Protein AF-A0A0F2SAH3-F1 (afdb_monomer_lite)

Sequence (202 aa):
MITADLFRAVFVGLIPVLIGYSINLVYFLTFLSTTANLFFSPAKMAVIPAIFTKEKILTATSLAETSENITEILGYALAGVLIMFIPIQKIFYLDSLTFLLSAALIFTMSFNFEAEDQAKKNLDMENESHIFQDIIEGLAYIRKTKVLAHNLLTYCLVLLIFSGFNPLIFVYALDTLKTSTVGLGILEASAAVGITVGSIAI

Secondary structure (DSSP, 8-state):
-HHHHHHHHHHHHHHHHHTTT-HHHHHHHHHHHHHHHHHHHHHHHHHHHHHS-HHHHHHHHHHHHHHHHHHHHHHHHHHHHHHHHS-HHHHHHHHHHHHHHHHHHHHH----THHHHHHHHHHTTT----HHHHHHHHHHHHHH-HHHHHHHHHHHHHHHHHHHHHHHHHHIIIIIS---HHHHHHHHHHHHHHHHHHHHH-

Radius of gyration: 20.46 Å; chains: 1; bounding box: 58×38×49 Å

Foldseek 3Di:
DLVLLLLLLVLLLCLLVCVVPDPVSNVVSVVSNVVSVVVVVVVVLVVLPQADDPVCSVVSVVVVVVVVLVCQLVVLLVVLVCVVPPPPSVVSNVVSVVSVVVSVVVVPDDRPCPVVVVVVVVCVPDDDPPVVVVVVVVVVVCVVDPVSVVVVVVVVVVVVVVVVVVVVLVCCVCVVVVHGSNVSSVVSSVVSVVVVVVVVVD

pLDDT: mean 84.91, std 11.9, range [47.34, 96.06]

Structure (mmCIF, N/CA/C/O backbone):
data_AF-A0A0F2SAH3-F1
#
_entry.id   AF-A0A0F2SAH3-F1
#
loop_
_atom_site.group_PDB
_atom_site.id
_atom_site.type_symbol
_atom_site.label_atom_id
_atom_site.label_alt_id
_atom_site.label_comp_id
_atom_site.label_asym_id
_atom_site.label_entity_id
_atom_site.label_seq_id
_atom_site.pdbx_PDB_ins_code
_atom_site.Cartn_x
_atom_site.Cartn_y
_atom_site.Cartn_z
_atom_site.occupancy
_atom_site.B_iso_or_equiv
_atom_site.auth_seq_id
_atom_site.auth_comp_id
_atom_site.auth_asym_id
_atom_site.auth_atom_id
_atom_site.pdbx_PDB_model_num
ATOM 1 N N . MET A 1 1 ? -14.954 -5.165 -0.004 1.00 82.50 1 MET A N 1
ATOM 2 C CA . MET A 1 1 ? -13.570 -5.591 -0.319 1.00 82.50 1 MET A CA 1
ATOM 3 C C . MET A 1 1 ? -13.487 -6.222 -1.704 1.00 82.50 1 MET A C 1
ATOM 5 O O . MET A 1 1 ? -12.860 -5.615 -2.554 1.00 82.50 1 MET A O 1
ATOM 9 N N . ILE A 1 2 ? -14.206 -7.319 -1.984 1.00 88.44 2 ILE A N 1
ATOM 10 C CA . ILE A 1 2 ? -14.196 -8.004 -3.299 1.00 88.44 2 ILE A CA 1
ATOM 11 C C . ILE A 1 2 ? -14.436 -7.044 -4.475 1.00 88.44 2 ILE A C 1
ATOM 13 O O . ILE A 1 2 ? -13.637 -6.989 -5.401 1.00 88.44 2 ILE A O 1
ATOM 17 N N . THR A 1 3 ? -15.501 -6.237 -4.429 1.00 89.19 3 THR A N 1
ATOM 18 C CA . THR A 1 3 ? -15.815 -5.285 -5.508 1.00 89.19 3 THR A CA 1
ATOM 19 C C . THR A 1 3 ? -14.703 -4.255 -5.721 1.00 89.19 3 THR A C 1
ATOM 21 O O . THR A 1 3 ? -14.403 -3.905 -6.857 1.00 89.19 3 THR A O 1
ATOM 24 N N . ALA A 1 4 ? -14.067 -3.789 -4.640 1.00 89.75 4 ALA A N 1
ATOM 25 C CA . ALA A 1 4 ? -12.955 -2.847 -4.726 1.00 89.75 4 ALA A CA 1
ATOM 26 C C . ALA A 1 4 ? -11.735 -3.497 -5.395 1.00 89.75 4 ALA A C 1
ATOM 28 O O . ALA A 1 4 ? -11.157 -2.892 -6.293 1.00 89.75 4 ALA A O 1
ATOM 29 N N . ASP A 1 5 ? -11.403 -4.737 -5.033 1.00 91.19 5 ASP A N 1
ATOM 30 C CA . ASP A 1 5 ? -10.308 -5.486 -5.660 1.00 91.19 5 ASP A CA 1
ATOM 31 C C . ASP A 1 5 ? -10.576 -5.763 -7.140 1.00 91.19 5 ASP A C 1
ATOM 33 O O . ASP A 1 5 ? -9.689 -5.574 -7.966 1.00 91.19 5 ASP A O 1
ATOM 37 N N . LEU A 1 6 ? -11.810 -6.117 -7.510 1.00 93.06 6 LEU A N 1
ATOM 38 C CA . LEU A 1 6 ? -12.187 -6.294 -8.915 1.00 93.06 6 LEU A CA 1
ATOM 39 C C . LEU A 1 6 ? -12.033 -4.995 -9.717 1.00 93.06 6 LEU A C 1
ATOM 41 O O . LEU A 1 6 ? -11.469 -5.011 -10.811 1.00 93.06 6 LEU A O 1
ATOM 45 N N . PHE A 1 7 ? -12.481 -3.859 -9.172 1.00 94.00 7 PHE A N 1
ATOM 46 C CA . PHE A 1 7 ? -12.283 -2.563 -9.822 1.00 94.00 7 PHE A CA 1
ATOM 47 C C . PHE A 1 7 ? -10.798 -2.218 -9.966 1.00 94.00 7 PHE A C 1
ATOM 49 O O . PHE A 1 7 ? -10.372 -1.802 -11.042 1.00 94.00 7 PHE A O 1
ATOM 56 N N . ARG A 1 8 ? -9.991 -2.442 -8.924 1.00 92.75 8 ARG A N 1
ATOM 57 C CA . ARG A 1 8 ? -8.542 -2.198 -8.969 1.00 92.75 8 ARG A CA 1
ATOM 58 C C . ARG A 1 8 ? -7.844 -3.103 -9.972 1.00 92.75 8 ARG A C 1
ATOM 60 O O . ARG A 1 8 ? -7.046 -2.596 -10.754 1.00 92.75 8 ARG A O 1
ATOM 67 N N . ALA A 1 9 ? -8.199 -4.385 -10.029 1.00 94.69 9 ALA A N 1
ATOM 68 C CA . ALA A 1 9 ? -7.678 -5.317 -11.022 1.00 94.69 9 ALA A CA 1
ATOM 69 C C . ALA A 1 9 ? -7.908 -4.797 -12.447 1.00 94.69 9 ALA A C 1
ATOM 71 O O . ALA A 1 9 ? -6.974 -4.769 -13.251 1.00 94.69 9 ALA A O 1
ATOM 72 N N . VAL A 1 10 ? -9.123 -4.321 -12.744 1.00 94.81 10 VAL A N 1
ATOM 73 C CA . VAL A 1 10 ? -9.459 -3.744 -14.053 1.00 94.81 10 VAL A CA 1
ATOM 74 C C . VAL A 1 10 ? -8.676 -2.457 -14.305 1.00 94.81 10 VAL A C 1
ATOM 76 O O . VAL A 1 10 ? -8.030 -2.332 -15.344 1.00 94.81 10 VAL A O 1
ATOM 79 N N . PHE A 1 11 ? -8.691 -1.503 -13.372 1.00 94.44 11 PHE A N 1
ATOM 80 C CA . PHE A 1 11 ? -8.034 -0.210 -13.576 1.00 94.44 11 PHE A CA 1
ATOM 81 C C . PHE A 1 11 ? -6.522 -0.352 -13.746 1.00 94.44 11 PHE A C 1
ATOM 83 O O . PHE A 1 11 ? -5.966 0.211 -14.685 1.00 94.44 11 PHE A O 1
ATOM 90 N N . VAL A 1 12 ? -5.867 -1.149 -12.900 1.00 93.75 12 VAL A N 1
ATOM 91 C CA . VAL A 1 12 ? -4.424 -1.413 -12.975 1.00 93.75 12 VAL A CA 1
ATOM 92 C C . VAL A 1 12 ? -4.074 -2.203 -14.239 1.00 93.75 12 VAL A C 1
ATOM 94 O O . VAL A 1 12 ? -3.114 -1.864 -14.929 1.00 93.75 12 VAL A O 1
ATOM 97 N N . GLY A 1 13 ? -4.887 -3.197 -14.608 1.00 94.00 13 GLY A N 1
ATOM 98 C CA . GLY A 1 13 ? -4.687 -3.992 -15.824 1.00 94.00 13 GLY A CA 1
ATOM 99 C C . GLY A 1 13 ? -4.831 -3.194 -17.126 1.00 94.00 13 GLY A C 1
ATOM 100 O O . GLY A 1 13 ? -4.254 -3.576 -18.143 1.00 94.00 13 GLY A O 1
ATOM 101 N N . LEU A 1 14 ? -5.550 -2.067 -17.109 1.00 93.56 14 LEU A N 1
ATOM 102 C CA . LEU A 1 14 ? -5.690 -1.169 -18.262 1.00 93.56 14 LEU A CA 1
ATOM 103 C C . LEU A 1 14 ? -4.518 -0.184 -18.422 1.00 93.56 14 LEU A C 1
ATOM 105 O O . LEU A 1 14 ? -4.317 0.335 -19.524 1.00 93.56 14 LEU A O 1
ATOM 109 N N . ILE A 1 15 ? -3.719 0.055 -17.372 1.00 93.81 15 ILE A N 1
ATOM 110 C CA . ILE A 1 15 ? -2.591 1.006 -17.411 1.00 93.81 15 ILE A CA 1
ATOM 111 C C . ILE A 1 15 ? -1.594 0.676 -18.539 1.00 93.81 15 ILE A C 1
ATOM 113 O O . ILE A 1 15 ? -1.282 1.580 -19.318 1.00 93.81 15 ILE A O 1
ATOM 117 N N . PRO A 1 16 ? -1.123 -0.577 -18.719 1.00 92.31 16 PRO A N 1
ATOM 118 C CA . PRO A 1 16 ? -0.162 -0.914 -19.773 1.00 92.31 16 PRO A CA 1
ATOM 119 C C . PRO A 1 16 ? -0.645 -0.648 -21.194 1.00 92.31 16 PRO A C 1
ATOM 121 O O . PRO A 1 16 ? 0.170 -0.385 -22.075 1.00 92.31 16 PRO A O 1
ATOM 124 N N . VAL A 1 17 ? -1.955 -0.744 -21.426 1.00 90.44 17 VAL A N 1
ATOM 125 C CA . VAL A 1 17 ? -2.557 -0.505 -22.741 1.00 90.44 17 VAL A CA 1
ATOM 126 C C . VAL A 1 17 ? -2.659 0.994 -23.002 1.00 90.44 17 VAL A C 1
ATOM 128 O O . VAL A 1 17 ? -2.377 1.451 -24.105 1.00 90.44 17 VAL A O 1
ATOM 131 N N . LEU A 1 18 ? -3.026 1.771 -21.981 1.00 90.50 18 LEU A N 1
ATOM 132 C CA . LEU A 1 18 ? -3.333 3.195 -22.120 1.00 90.50 18 LEU A CA 1
ATOM 133 C C . LEU A 1 18 ? -2.121 4.119 -21.955 1.00 90.50 18 LEU A C 1
ATOM 135 O O . LEU A 1 18 ? -2.167 5.257 -22.427 1.00 90.50 18 LEU A O 1
ATOM 139 N N . ILE A 1 19 ? -1.019 3.630 -21.375 1.00 88.25 19 ILE A N 1
ATOM 140 C CA . ILE A 1 19 ? 0.221 4.405 -21.207 1.00 88.25 19 ILE A CA 1
ATOM 141 C C . ILE A 1 19 ? 0.795 4.905 -22.541 1.00 88.25 19 ILE A C 1
ATOM 143 O O . ILE A 1 19 ? 1.384 5.980 -22.586 1.00 88.25 19 ILE A O 1
ATOM 147 N N . GLY A 1 20 ? 0.585 4.161 -23.635 1.00 84.06 20 GLY A N 1
ATOM 148 C CA . GLY A 1 20 ? 1.019 4.553 -24.980 1.00 84.06 20 GLY A CA 1
ATOM 149 C C . GLY A 1 20 ? 0.127 5.598 -25.659 1.00 84.06 20 GLY A C 1
ATOM 150 O O . GLY A 1 20 ? 0.546 6.193 -26.647 1.00 84.06 20 GLY A O 1
ATOM 151 N N . TYR A 1 21 ? -1.084 5.835 -25.143 1.00 88.75 21 TYR A N 1
ATOM 152 C CA . TYR A 1 21 ? -2.045 6.779 -25.722 1.00 88.75 21 TYR A CA 1
ATOM 153 C C . TYR A 1 21 ? -2.025 8.133 -25.015 1.00 88.75 21 TYR A C 1
ATOM 155 O O 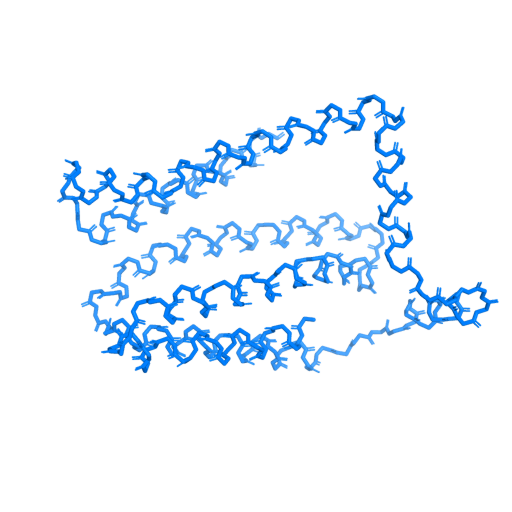. TYR A 1 21 ? -1.989 9.174 -25.668 1.00 88.75 21 TYR A O 1
ATOM 163 N N . SER A 1 22 ? -2.091 8.142 -23.679 1.00 91.31 22 SER A N 1
ATOM 164 C CA . SER A 1 22 ? -2.105 9.384 -22.904 1.00 91.31 22 SER A CA 1
ATOM 165 C C . SER A 1 22 ? -1.737 9.153 -21.445 1.00 91.31 22 SER A C 1
ATOM 167 O O . SER A 1 22 ? -2.365 8.356 -20.747 1.00 91.31 22 SER A O 1
ATOM 169 N N . ILE A 1 23 ? -0.792 9.946 -20.944 1.00 91.75 23 ILE A N 1
ATOM 170 C CA . ILE A 1 23 ? -0.430 9.951 -19.523 1.00 91.75 23 ILE A CA 1
ATOM 171 C C . ILE A 1 23 ? -1.585 10.413 -18.619 1.00 91.75 23 ILE A C 1
ATOM 173 O O . ILE A 1 23 ? -1.718 9.936 -17.496 1.00 91.75 23 ILE A O 1
ATOM 177 N N . ASN A 1 24 ? -2.488 11.260 -19.129 1.00 94.06 24 ASN A N 1
ATOM 178 C CA . ASN A 1 24 ? -3.659 11.720 -18.378 1.00 94.06 24 ASN A CA 1
ATOM 179 C C . ASN A 1 24 ? -4.606 10.561 -18.032 1.00 94.06 24 ASN A C 1
ATOM 181 O O . ASN A 1 24 ? -5.207 10.557 -16.960 1.00 94.06 24 ASN A O 1
ATOM 185 N N . LEU A 1 25 ? -4.711 9.558 -18.912 1.00 92.12 25 LEU A N 1
ATOM 186 C CA . LEU A 1 25 ? -5.507 8.359 -18.646 1.00 92.12 25 LEU A CA 1
ATOM 187 C C . LEU A 1 25 ? -4.882 7.504 -17.545 1.00 92.12 25 LEU A C 1
ATOM 189 O O . LEU A 1 25 ? -5.608 6.957 -16.722 1.00 92.12 25 LEU A O 1
ATOM 193 N N . VAL A 1 26 ? -3.549 7.434 -17.485 1.00 92.75 26 VAL A N 1
ATOM 194 C CA . VAL A 1 26 ? -2.845 6.741 -16.397 1.00 92.75 26 VAL A CA 1
ATOM 195 C C . VAL A 1 26 ? -3.142 7.419 -15.063 1.00 92.75 26 VAL A C 1
ATOM 197 O O . VAL A 1 26 ? -3.521 6.739 -14.115 1.00 92.75 26 VAL A O 1
ATOM 200 N N . TYR A 1 27 ? -3.074 8.753 -14.992 1.00 92.75 27 TYR A N 1
ATOM 201 C CA . TYR A 1 27 ? -3.439 9.481 -13.772 1.00 92.75 27 TYR A CA 1
ATOM 202 C C . TYR A 1 27 ? -4.894 9.253 -13.363 1.00 92.75 27 TYR A C 1
ATOM 204 O O . TYR A 1 27 ? -5.172 9.034 -12.184 1.00 92.75 27 TYR A O 1
ATOM 212 N N . PHE A 1 28 ? -5.816 9.246 -14.325 1.00 95.38 28 PHE A N 1
ATOM 213 C CA . PHE A 1 28 ? -7.225 8.979 -14.054 1.00 95.38 28 PHE A CA 1
ATOM 214 C C . PHE A 1 28 ? -7.462 7.553 -13.528 1.00 95.38 28 PHE A C 1
ATOM 216 O O . PHE A 1 28 ? -8.201 7.365 -12.562 1.00 95.38 28 PHE A O 1
ATOM 223 N N . LEU A 1 29 ? -6.796 6.544 -14.099 1.00 94.19 29 LEU A N 1
ATOM 224 C CA . LEU A 1 29 ? -6.880 5.163 -13.614 1.00 94.19 29 LEU A CA 1
ATOM 225 C C . LEU A 1 29 ? -6.257 4.989 -12.228 1.00 94.19 29 LEU A C 1
ATOM 227 O O . LEU A 1 29 ? -6.850 4.326 -11.375 1.00 94.19 29 LEU A O 1
ATOM 231 N N . THR A 1 30 ? -5.108 5.614 -11.968 1.00 92.50 30 THR A N 1
ATOM 232 C CA . THR A 1 30 ? -4.487 5.619 -10.636 1.00 92.50 30 THR A CA 1
ATOM 233 C C . THR A 1 30 ? -5.400 6.284 -9.607 1.00 92.50 30 THR A C 1
ATOM 235 O O . THR A 1 30 ? -5.550 5.769 -8.498 1.00 92.50 30 THR A O 1
ATOM 238 N N . PHE A 1 31 ? -6.076 7.377 -9.976 1.00 94.75 31 PHE A N 1
ATOM 239 C CA . PHE A 1 31 ? -7.066 8.041 -9.126 1.00 94.75 31 PHE A CA 1
ATOM 240 C C . PHE A 1 31 ? -8.248 7.121 -8.784 1.00 94.75 31 PHE A C 1
ATOM 242 O O . PHE A 1 31 ? -8.621 6.997 -7.614 1.00 94.75 31 PHE A O 1
ATOM 249 N N . LEU A 1 32 ? -8.811 6.428 -9.778 1.00 94.62 32 LEU A N 1
ATOM 250 C CA . LEU A 1 32 ? -9.906 5.478 -9.561 1.00 94.62 32 LEU A CA 1
ATOM 251 C C . LEU A 1 32 ? -9.473 4.277 -8.708 1.00 94.62 32 LEU A C 1
ATOM 253 O O . LEU A 1 32 ? -10.185 3.902 -7.776 1.00 94.62 32 LEU A O 1
ATOM 257 N N . SER A 1 33 ? -8.293 3.709 -8.973 1.00 92.81 33 SER A N 1
ATOM 258 C CA . SER A 1 33 ? -7.727 2.603 -8.185 1.00 92.81 33 SER A CA 1
ATOM 259 C C . SER A 1 33 ? -7.499 3.008 -6.723 1.00 92.81 33 SER A C 1
ATOM 261 O O . SER A 1 33 ? -7.890 2.287 -5.801 1.00 92.81 33 SER A O 1
ATOM 263 N N . THR A 1 34 ? -6.951 4.205 -6.499 1.00 91.44 34 THR A N 1
ATOM 264 C CA . THR A 1 34 ? -6.741 4.750 -5.149 1.00 91.44 34 THR A CA 1
ATOM 265 C C . THR A 1 34 ? -8.071 5.006 -4.445 1.00 91.44 34 THR A C 1
ATOM 267 O O . THR A 1 34 ? -8.226 4.665 -3.279 1.00 91.44 34 THR A O 1
ATOM 270 N N . THR A 1 35 ? -9.076 5.517 -5.156 1.00 93.00 35 THR A N 1
ATOM 271 C CA . THR A 1 35 ? -10.423 5.722 -4.600 1.00 93.00 35 THR A CA 1
ATOM 272 C C . THR A 1 35 ? -11.069 4.398 -4.190 1.00 93.00 35 THR A C 1
ATOM 274 O O . THR A 1 35 ? -11.657 4.303 -3.117 1.00 93.00 35 THR A O 1
ATOM 277 N N . ALA A 1 36 ? -10.917 3.340 -4.991 1.00 90.25 36 ALA A N 1
ATOM 278 C CA . ALA A 1 36 ? -11.374 2.004 -4.610 1.00 90.25 36 ALA A CA 1
A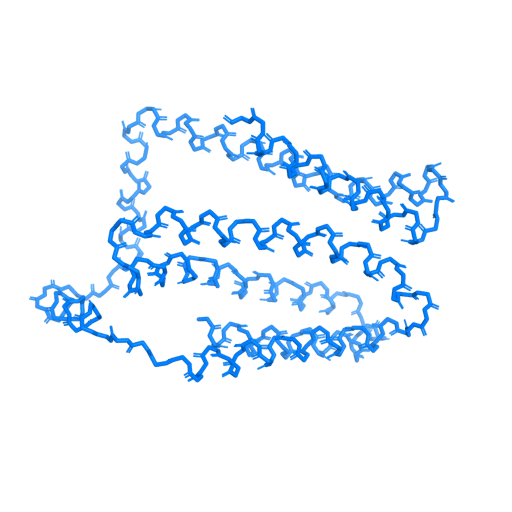TOM 279 C C . ALA A 1 36 ? -10.659 1.485 -3.343 1.00 90.25 36 ALA A C 1
ATO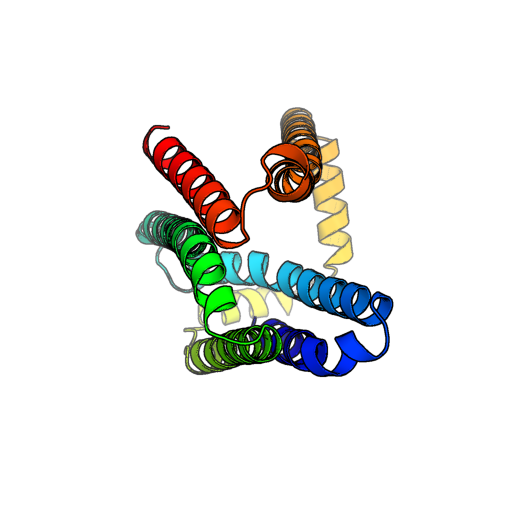M 281 O O . ALA A 1 36 ? -11.297 0.871 -2.484 1.00 90.25 36 ALA A O 1
ATOM 282 N N . ASN A 1 37 ? -9.364 1.784 -3.175 1.00 88.19 37 ASN A N 1
ATOM 283 C CA . ASN A 1 37 ? -8.602 1.442 -1.967 1.00 88.19 37 ASN A CA 1
ATOM 284 C C . ASN A 1 37 ? -9.165 2.098 -0.693 1.00 88.19 37 ASN A C 1
ATOM 286 O O . ASN A 1 37 ? -9.161 1.467 0.365 1.00 88.19 37 ASN A O 1
ATOM 290 N N . LEU A 1 38 ? -9.700 3.323 -0.783 1.00 87.56 38 LEU A N 1
ATOM 291 C CA . LEU A 1 38 ? -10.289 4.022 0.370 1.00 87.56 38 LEU A CA 1
ATOM 292 C C . LEU A 1 38 ? -11.459 3.247 0.996 1.00 87.56 38 LEU A C 1
ATOM 294 O O . LEU A 1 38 ? -11.666 3.347 2.200 1.00 87.56 38 LEU A O 1
ATOM 298 N N . PHE A 1 39 ? -12.192 2.445 0.219 1.00 86.25 39 PHE A N 1
ATOM 299 C CA . PHE A 1 39 ? -13.256 1.577 0.741 1.00 86.25 39 PHE A CA 1
ATOM 300 C C . PHE A 1 39 ? -12.730 0.251 1.299 1.00 86.25 39 PHE A C 1
ATOM 302 O O . PHE A 1 39 ? -13.383 -0.381 2.129 1.00 86.25 39 PHE A O 1
ATOM 309 N N . PHE A 1 40 ? -11.562 -0.199 0.837 1.00 83.62 40 PHE A N 1
ATOM 310 C CA . PHE A 1 40 ? -10.976 -1.470 1.250 1.00 83.62 40 PHE A CA 1
ATOM 311 C C . PHE A 1 40 ? -10.455 -1.413 2.689 1.00 83.62 40 PHE A C 1
ATOM 313 O O . PHE A 1 40 ? -10.745 -2.313 3.473 1.00 83.62 40 PHE A O 1
ATOM 320 N N . SER A 1 41 ? -9.743 -0.340 3.049 1.00 82.38 41 SER A N 1
ATOM 321 C CA . SER A 1 41 ? -9.154 -0.162 4.385 1.00 82.38 41 SER A CA 1
ATOM 322 C C . SER A 1 41 ? -10.175 -0.236 5.543 1.00 82.38 41 SER A C 1
ATOM 324 O O . SER A 1 41 ? -10.030 -1.114 6.398 1.00 82.38 41 SER A O 1
ATOM 326 N N . PRO A 1 42 ? -11.263 0.566 5.573 1.00 82.19 42 PRO A N 1
ATOM 327 C CA . PRO A 1 42 ? -12.249 0.490 6.653 1.00 82.19 42 PRO A CA 1
ATOM 328 C C . PRO A 1 42 ? -13.000 -0.846 6.662 1.00 82.19 42 PRO A C 1
ATOM 330 O O . PRO A 1 42 ? -13.300 -1.373 7.731 1.00 82.19 42 PRO A O 1
ATOM 333 N N . ALA A 1 43 ? -13.250 -1.442 5.490 1.00 85.31 43 ALA A N 1
ATOM 334 C CA . ALA A 1 43 ? -13.863 -2.763 5.408 1.00 85.31 43 ALA A CA 1
ATOM 335 C C . ALA A 1 43 ? -12.955 -3.852 6.008 1.00 85.31 43 ALA A C 1
ATOM 337 O O . ALA A 1 43 ? -13.434 -4.691 6.765 1.00 85.31 43 ALA A O 1
ATOM 338 N N . LYS A 1 44 ? -11.639 -3.799 5.750 1.00 83.25 44 LYS A N 1
ATOM 339 C CA . LYS A 1 44 ? -10.646 -4.693 6.368 1.00 83.25 44 LYS A CA 1
ATOM 340 C C . LYS A 1 44 ? -10.654 -4.552 7.892 1.00 83.25 44 LYS A C 1
ATOM 342 O O . LYS A 1 44 ? -10.670 -5.562 8.592 1.00 83.25 44 LYS A O 1
ATOM 347 N N . MET A 1 45 ? -10.693 -3.322 8.408 1.00 81.12 45 MET A N 1
ATOM 348 C CA . MET A 1 45 ? -10.726 -3.086 9.856 1.00 81.12 45 MET A CA 1
ATOM 349 C C . MET A 1 45 ? -12.033 -3.550 10.510 1.00 81.12 45 MET A C 1
ATOM 351 O O . MET A 1 45 ? -11.995 -4.046 11.632 1.00 81.12 45 MET A O 1
ATOM 355 N N . ALA A 1 46 ? -13.171 -3.449 9.817 1.00 83.62 46 ALA A N 1
ATOM 356 C CA . ALA A 1 46 ? -14.465 -3.924 10.313 1.00 83.62 46 ALA A CA 1
ATOM 357 C C . ALA A 1 46 ? -14.570 -5.460 10.364 1.00 83.62 46 ALA A C 1
ATOM 359 O O . ALA A 1 46 ? -15.297 -6.006 11.191 1.00 83.62 46 ALA A O 1
ATOM 360 N N . VAL A 1 47 ? -13.820 -6.166 9.513 1.00 83.44 47 VAL A N 1
ATOM 361 C CA . VAL A 1 47 ? -13.820 -7.635 9.450 1.00 83.44 47 VAL A CA 1
ATOM 362 C C . VAL A 1 47 ? -13.088 -8.275 10.636 1.00 83.44 47 VAL A C 1
ATOM 364 O O . VAL A 1 47 ? -13.525 -9.310 11.134 1.00 83.44 47 VAL A O 1
ATOM 367 N N . ILE A 1 48 ? -12.004 -7.668 11.130 1.00 83.88 48 ILE A N 1
ATOM 368 C CA . ILE A 1 48 ? -11.222 -8.206 12.260 1.00 83.88 48 ILE A CA 1
ATOM 369 C C . ILE A 1 48 ? -12.101 -8.494 13.499 1.00 83.88 48 ILE A C 1
ATOM 371 O O . ILE A 1 48 ? -12.116 -9.641 13.954 1.00 83.88 48 ILE A O 1
ATOM 375 N N . PRO A 1 49 ? -12.876 -7.534 14.044 1.00 80.25 49 PRO A N 1
ATOM 376 C CA . PRO A 1 49 ? -13.726 -7.789 15.207 1.00 80.25 49 PRO A CA 1
ATOM 377 C C . PRO A 1 49 ? -14.913 -8.719 14.913 1.00 80.25 49 PRO A C 1
ATOM 379 O O . PRO A 1 49 ? -15.498 -9.247 15.852 1.00 80.25 49 PRO A O 1
ATOM 382 N N . ALA A 1 50 ? -15.273 -8.935 13.642 1.00 79.69 50 ALA A N 1
ATOM 383 C CA . ALA A 1 50 ? -16.340 -9.859 13.258 1.00 79.69 50 ALA A CA 1
ATOM 384 C C . ALA A 1 50 ? -15.889 -11.332 13.260 1.00 79.69 50 ALA A C 1
ATOM 386 O O . ALA A 1 50 ? -16.715 -12.228 13.406 1.00 79.69 50 ALA A O 1
ATOM 387 N N . ILE A 1 51 ? -14.586 -11.591 13.097 1.00 80.38 51 ILE A N 1
ATOM 388 C CA . ILE A 1 51 ? -14.022 -12.948 12.997 1.00 80.38 51 ILE A CA 1
ATOM 389 C C . ILE A 1 51 ? -13.363 -13.394 14.307 1.00 80.38 51 ILE A C 1
ATOM 391 O O . ILE A 1 51 ? -13.367 -14.581 14.637 1.00 80.38 51 ILE A O 1
ATOM 395 N N . PHE A 1 52 ? -12.772 -12.461 15.054 1.00 82.12 52 PHE A N 1
ATOM 396 C CA . PHE A 1 52 ? -11.987 -12.768 16.246 1.00 82.12 52 PHE A CA 1
ATOM 397 C C . PHE A 1 52 ? -12.734 -12.433 17.539 1.00 82.12 52 PHE A C 1
ATOM 399 O O . PHE A 1 52 ? -13.446 -11.437 17.632 1.00 82.12 52 PHE A O 1
ATOM 406 N N . THR A 1 53 ? -12.517 -13.240 18.582 1.00 82.44 53 THR A N 1
ATOM 407 C CA . THR A 1 53 ? -12.992 -12.915 19.935 1.00 82.44 53 THR A CA 1
ATOM 408 C C . THR A 1 53 ? -12.245 -11.702 20.489 1.00 82.44 53 THR A C 1
ATOM 410 O O . THR A 1 53 ? -11.121 -11.416 20.067 1.00 82.44 53 THR A O 1
ATOM 413 N N . LYS A 1 54 ? -12.841 -10.995 21.459 1.00 83.75 54 LYS A N 1
ATOM 414 C CA . LYS A 1 54 ? -12.291 -9.745 22.018 1.00 83.75 54 LYS A CA 1
ATOM 415 C C . LYS A 1 54 ? -10.842 -9.877 22.491 1.00 83.75 54 LYS A C 1
ATOM 417 O O . LYS A 1 54 ? -10.059 -8.951 22.311 1.00 83.75 54 LYS A O 1
ATOM 422 N N . GLU A 1 55 ? -10.473 -11.034 23.033 1.00 88.00 55 GLU A N 1
ATOM 423 C CA . GLU A 1 55 ? -9.122 -11.323 23.526 1.00 88.00 55 GLU A CA 1
ATOM 424 C C . GLU A 1 55 ? -8.095 -11.426 22.390 1.00 88.00 55 GLU A C 1
ATOM 426 O O . GLU A 1 55 ? -6.914 -11.164 22.597 1.00 88.00 55 GLU A O 1
ATOM 431 N N . LYS A 1 56 ? -8.539 -11.800 21.183 1.00 89.06 56 LYS A N 1
ATOM 432 C CA . LYS A 1 56 ? -7.690 -11.982 20.000 1.00 89.06 56 LYS A CA 1
ATOM 433 C C . LYS A 1 56 ? -7.675 -10.778 19.062 1.00 89.06 56 LYS A C 1
ATOM 435 O O . LYS A 1 56 ? -6.823 -10.752 18.180 1.00 89.06 56 LYS A O 1
ATOM 440 N N . ILE A 1 57 ? -8.556 -9.786 19.245 1.00 87.44 57 ILE A N 1
ATOM 441 C CA . ILE A 1 57 ? -8.605 -8.585 18.390 1.00 87.44 57 ILE A CA 1
ATOM 442 C C . ILE A 1 57 ? -7.252 -7.873 18.380 1.00 87.44 57 ILE A C 1
ATOM 444 O O . ILE A 1 57 ? -6.750 -7.565 17.306 1.00 87.44 57 ILE A O 1
ATOM 448 N N . LEU A 1 58 ? -6.630 -7.668 19.548 1.00 88.50 58 LEU A N 1
ATOM 449 C CA . LEU A 1 58 ? -5.327 -7.000 19.622 1.00 88.50 58 LEU A CA 1
ATOM 450 C C . LEU A 1 58 ? -4.264 -7.771 18.828 1.00 88.50 58 LEU A C 1
ATOM 452 O O . LEU A 1 58 ? -3.595 -7.194 17.981 1.00 88.50 58 LEU A O 1
ATOM 456 N N . THR A 1 59 ? -4.164 -9.088 19.036 1.00 88.19 59 THR A N 1
ATOM 457 C CA . THR A 1 59 ? -3.216 -9.941 18.304 1.00 88.19 59 THR A CA 1
ATOM 458 C C . THR A 1 59 ? -3.482 -9.942 16.798 1.00 88.19 59 THR A C 1
ATOM 460 O O . THR A 1 59 ? -2.538 -9.889 16.015 1.00 88.19 59 THR A O 1
ATOM 463 N N . ALA A 1 60 ? -4.750 -9.988 16.381 1.00 87.06 60 ALA A N 1
ATOM 464 C CA . ALA A 1 60 ? -5.133 -9.972 14.974 1.00 87.06 60 ALA A CA 1
ATOM 465 C C . ALA A 1 60 ? -4.795 -8.631 14.303 1.00 87.06 60 ALA A C 1
ATOM 467 O O . ALA A 1 60 ? -4.238 -8.628 13.207 1.00 87.06 60 ALA A O 1
ATOM 468 N N . THR A 1 61 ? -5.067 -7.507 14.973 1.00 87.62 61 THR A N 1
ATOM 469 C CA . THR A 1 61 ? -4.704 -6.169 14.487 1.00 87.62 61 THR A CA 1
ATOM 470 C C . THR A 1 61 ? -3.188 -6.008 14.397 1.00 87.62 61 THR A C 1
ATOM 472 O O . THR A 1 61 ? -2.690 -5.632 13.340 1.00 87.62 61 THR A O 1
ATOM 475 N N . SER A 1 62 ? -2.436 -6.383 15.437 1.00 88.06 62 SER A N 1
ATOM 476 C CA . SER A 1 62 ? -0.968 -6.307 15.414 1.00 88.06 62 SER A CA 1
ATOM 477 C C . SER A 1 62 ? -0.351 -7.187 14.324 1.00 88.06 62 SER A C 1
ATOM 479 O O . SER A 1 62 ? 0.614 -6.788 13.673 1.00 88.06 62 SER A O 1
ATOM 481 N N . LEU A 1 63 ? -0.908 -8.380 14.085 1.00 88.81 63 LEU A N 1
ATOM 482 C CA . LEU A 1 63 ? -0.456 -9.249 12.999 1.00 88.81 63 LEU A CA 1
ATOM 483 C C . LEU A 1 63 ? -0.758 -8.637 11.625 1.00 88.81 63 LEU A C 1
ATOM 485 O O . LEU A 1 63 ? 0.081 -8.715 10.729 1.00 88.81 63 LEU A O 1
ATOM 489 N N . ALA A 1 64 ? -1.926 -8.012 11.459 1.00 88.44 64 ALA A N 1
ATOM 490 C CA . ALA A 1 64 ? -2.287 -7.324 10.224 1.00 88.44 64 ALA A CA 1
ATOM 491 C C . ALA A 1 64 ? -1.346 -6.143 9.934 1.00 88.44 64 ALA A C 1
ATOM 493 O O . ALA A 1 64 ? -0.881 -6.020 8.804 1.00 88.44 64 ALA A O 1
ATOM 494 N N . GLU A 1 65 ? -1.020 -5.330 10.941 1.00 87.25 65 GLU A N 1
ATOM 495 C CA . GLU A 1 65 ? -0.053 -4.227 10.820 1.00 87.25 65 GLU A CA 1
ATOM 496 C C . GLU A 1 65 ? 1.357 -4.737 10.507 1.00 87.25 65 GLU A C 1
ATOM 498 O O . GLU A 1 65 ? 2.016 -4.245 9.595 1.00 87.25 65 GLU A O 1
ATOM 503 N N . THR A 1 66 ? 1.802 -5.794 11.193 1.00 88.06 66 THR A N 1
ATOM 504 C CA . THR A 1 66 ? 3.103 -6.423 10.913 1.00 88.06 66 THR A CA 1
ATOM 505 C C . THR A 1 66 ? 3.164 -6.953 9.479 1.00 88.06 66 THR A C 1
ATOM 507 O O . THR A 1 66 ? 4.180 -6.806 8.801 1.00 88.06 66 THR A O 1
ATOM 510 N N . SER A 1 67 ? 2.072 -7.550 8.993 1.00 90.19 67 SER A N 1
ATOM 511 C CA . SER A 1 67 ? 1.976 -8.037 7.618 1.00 90.19 67 SER A CA 1
ATOM 512 C C . SER A 1 67 ? 2.057 -6.903 6.595 1.00 90.19 67 SER A C 1
ATOM 514 O O . SER A 1 67 ? 2.696 -7.091 5.561 1.00 90.19 67 SER A O 1
ATOM 516 N N . GLU A 1 68 ? 1.435 -5.751 6.858 1.00 88.75 68 GLU A N 1
ATOM 517 C CA . GLU A 1 68 ? 1.549 -4.558 6.002 1.00 88.75 68 GLU A CA 1
ATOM 518 C C . GLU A 1 68 ? 2.998 -4.061 5.963 1.00 88.75 68 GLU A C 1
ATOM 520 O O . GLU A 1 68 ? 3.567 -3.944 4.882 1.00 88.75 68 GLU A O 1
ATOM 525 N N . ASN A 1 69 ? 3.644 -3.905 7.123 1.00 87.31 69 ASN A N 1
ATOM 526 C CA . ASN A 1 69 ? 5.038 -3.456 7.216 1.00 87.31 69 ASN A CA 1
ATOM 527 C C . ASN A 1 69 ? 6.006 -4.379 6.455 1.00 87.31 69 ASN A C 1
ATOM 529 O O . ASN A 1 69 ? 6.868 -3.922 5.704 1.00 87.31 69 ASN A O 1
ATOM 533 N N . ILE A 1 70 ? 5.855 -5.700 6.607 1.00 89.81 70 ILE A N 1
ATOM 534 C CA . ILE A 1 70 ? 6.664 -6.681 5.867 1.00 89.81 70 ILE A CA 1
ATOM 535 C C . ILE A 1 70 ? 6.401 -6.573 4.362 1.00 89.81 70 ILE A C 1
ATOM 537 O O . ILE A 1 70 ? 7.343 -6.630 3.568 1.00 89.81 70 ILE A O 1
ATOM 541 N N . THR A 1 71 ? 5.136 -6.417 3.968 1.00 91.06 71 THR A N 1
ATOM 542 C CA . THR A 1 71 ? 4.747 -6.269 2.559 1.00 91.06 71 THR A CA 1
ATOM 543 C C . THR A 1 71 ? 5.320 -4.990 1.963 1.00 91.06 71 THR A C 1
ATOM 545 O O . THR A 1 71 ? 5.766 -5.016 0.823 1.00 91.06 71 THR A O 1
ATOM 548 N N . GLU A 1 72 ? 5.384 -3.903 2.727 1.00 89.12 72 GLU A N 1
ATOM 549 C CA . GLU A 1 72 ? 5.978 -2.640 2.299 1.00 89.12 72 GLU A CA 1
ATOM 550 C C . GLU A 1 72 ? 7.498 -2.772 2.094 1.00 89.12 72 GLU A C 1
ATOM 552 O O . GLU A 1 72 ? 8.005 -2.476 1.010 1.00 89.12 72 GLU A O 1
ATOM 557 N N . ILE A 1 73 ? 8.222 -3.328 3.078 1.00 88.94 73 ILE A N 1
ATOM 558 C CA . ILE A 1 73 ? 9.675 -3.563 2.980 1.00 88.94 73 ILE A CA 1
ATOM 559 C C . ILE A 1 73 ? 10.010 -4.444 1.773 1.00 88.94 73 ILE A C 1
ATOM 561 O O . ILE A 1 73 ? 10.852 -4.097 0.939 1.00 88.94 73 ILE A O 1
ATOM 565 N N . LEU A 1 74 ? 9.370 -5.614 1.692 1.00 90.69 74 LEU A N 1
ATOM 566 C CA . LEU A 1 74 ? 9.637 -6.575 0.627 1.00 90.69 74 LEU A CA 1
ATOM 567 C C . LEU A 1 74 ? 9.121 -6.064 -0.715 1.00 90.69 74 LEU A C 1
ATOM 569 O O . LEU A 1 74 ? 9.769 -6.293 -1.731 1.00 90.69 74 LEU A O 1
ATOM 573 N N . GLY A 1 75 ? 7.996 -5.354 -0.726 1.00 90.62 75 GLY A N 1
ATOM 574 C CA . GLY A 1 75 ? 7.382 -4.780 -1.914 1.00 90.62 75 GLY A CA 1
ATOM 575 C C . GLY A 1 75 ? 8.308 -3.792 -2.607 1.00 90.62 75 GLY A C 1
ATOM 576 O O . GLY A 1 75 ? 8.586 -3.967 -3.792 1.00 90.62 75 GLY A O 1
ATOM 577 N N . TYR A 1 76 ? 8.863 -2.818 -1.879 1.00 88.94 76 TYR A N 1
ATOM 578 C CA . TYR A 1 76 ? 9.809 -1.858 -2.457 1.00 88.94 76 TYR A CA 1
ATOM 579 C C . TYR A 1 76 ? 11.105 -2.522 -2.932 1.00 88.94 76 TYR A C 1
ATOM 581 O O . TYR A 1 76 ? 11.568 -2.255 -4.047 1.00 88.94 76 TYR A O 1
ATOM 589 N N . ALA A 1 77 ? 11.663 -3.436 -2.130 1.00 87.25 77 ALA A N 1
ATOM 590 C CA . ALA A 1 77 ? 12.879 -4.157 -2.491 1.00 87.25 77 ALA A CA 1
ATOM 591 C C . ALA A 1 77 ? 12.682 -5.010 -3.758 1.00 87.25 77 ALA A C 1
ATOM 593 O O . ALA A 1 77 ? 13.485 -4.946 -4.692 1.00 87.25 77 ALA A O 1
ATOM 594 N N . LEU A 1 78 ? 11.589 -5.778 -3.818 1.00 90.44 78 LEU A N 1
ATOM 595 C CA . LEU A 1 78 ? 11.254 -6.615 -4.967 1.00 90.44 78 LEU A CA 1
ATOM 596 C C . LEU A 1 78 ? 10.907 -5.768 -6.189 1.00 90.44 78 LEU A C 1
ATOM 598 O O . LEU A 1 78 ? 11.383 -6.083 -7.275 1.00 90.44 78 LEU A O 1
ATOM 602 N N . ALA A 1 79 ? 10.139 -4.686 -6.042 1.00 87.31 79 ALA A N 1
ATOM 603 C CA . ALA A 1 79 ? 9.771 -3.812 -7.154 1.00 87.31 79 ALA A CA 1
ATOM 604 C C . ALA A 1 79 ? 11.007 -3.219 -7.847 1.00 87.31 79 ALA A C 1
ATOM 606 O O . ALA A 1 79 ? 11.108 -3.285 -9.075 1.00 87.31 79 ALA A O 1
ATOM 607 N N . GLY A 1 80 ? 11.984 -2.723 -7.076 1.00 85.06 80 GLY A N 1
ATOM 608 C CA . GLY A 1 80 ? 13.234 -2.185 -7.623 1.00 85.06 80 GLY A CA 1
ATOM 609 C C . GLY A 1 80 ? 14.010 -3.206 -8.464 1.00 85.06 80 GLY A C 1
ATOM 610 O O . GLY A 1 80 ? 14.541 -2.865 -9.522 1.00 85.06 80 GLY A O 1
ATOM 611 N N . VAL A 1 81 ? 14.028 -4.472 -8.035 1.00 87.62 81 VAL A N 1
ATOM 612 C CA . VAL A 1 81 ? 14.702 -5.568 -8.751 1.00 87.62 81 VAL A CA 1
ATOM 613 C C . VAL A 1 81 ? 13.883 -6.054 -9.951 1.00 87.62 81 VAL A C 1
ATOM 615 O O . VAL A 1 81 ? 14.436 -6.239 -11.037 1.00 87.62 81 VAL A O 1
ATOM 618 N N . LEU A 1 82 ? 12.570 -6.244 -9.792 1.00 89.31 82 LEU A N 1
ATOM 619 C CA . LEU A 1 82 ? 11.679 -6.774 -10.829 1.00 89.31 82 LEU A CA 1
ATOM 620 C C . LEU A 1 82 ? 11.680 -5.901 -12.085 1.00 89.31 82 LEU A C 1
ATOM 622 O O . LEU A 1 82 ? 11.697 -6.441 -13.191 1.00 89.31 82 LEU A O 1
ATOM 626 N N . ILE A 1 83 ? 11.738 -4.576 -11.927 1.00 88.00 83 ILE A N 1
ATOM 627 C CA . ILE A 1 83 ? 11.769 -3.618 -13.043 1.00 88.00 83 ILE A CA 1
ATOM 628 C C . ILE A 1 83 ? 13.015 -3.791 -13.932 1.00 88.00 83 ILE A C 1
ATOM 630 O O . ILE A 1 83 ? 12.975 -3.428 -15.106 1.00 88.00 83 ILE A O 1
ATOM 634 N N . MET A 1 84 ? 14.108 -4.386 -13.433 1.00 86.19 84 MET A N 1
ATOM 635 C CA . MET A 1 84 ? 15.288 -4.655 -14.267 1.00 86.19 84 MET A CA 1
ATOM 636 C C . MET A 1 84 ? 15.100 -5.826 -15.234 1.00 86.19 84 MET A C 1
ATOM 638 O O . MET A 1 84 ? 15.680 -5.833 -16.317 1.00 86.19 84 MET A O 1
ATOM 642 N N . PHE A 1 85 ? 14.344 -6.845 -14.821 1.00 89.25 85 PHE A N 1
ATOM 643 C CA . PHE A 1 85 ? 14.237 -8.110 -15.553 1.00 89.25 85 PHE A CA 1
ATOM 644 C C . PHE A 1 85 ? 12.915 -8.244 -16.304 1.00 89.25 85 PHE A C 1
ATOM 646 O O . PHE A 1 85 ? 12.824 -8.980 -17.288 1.00 89.25 85 PHE A O 1
ATOM 653 N N . ILE A 1 86 ? 11.878 -7.551 -15.834 1.00 91.94 86 ILE A N 1
ATOM 654 C CA . ILE A 1 86 ? 10.520 -7.661 -16.342 1.00 91.94 86 ILE A CA 1
ATOM 655 C C . ILE A 1 86 ? 10.094 -6.303 -16.913 1.00 91.94 86 ILE A C 1
ATOM 657 O O . ILE A 1 86 ? 10.168 -5.294 -16.214 1.00 91.94 86 ILE A O 1
ATOM 661 N N . PRO A 1 87 ? 9.592 -6.257 -18.163 1.00 90.56 87 PRO A N 1
ATOM 662 C CA . PRO A 1 87 ? 9.001 -5.047 -18.716 1.00 90.56 87 PRO A CA 1
ATOM 663 C C . PRO A 1 87 ? 7.895 -4.507 -17.811 1.00 90.56 87 PRO A C 1
ATOM 665 O O . PRO A 1 87 ? 7.038 -5.270 -17.358 1.00 90.56 87 PRO A O 1
ATOM 668 N N . ILE A 1 88 ? 7.865 -3.188 -17.617 1.00 87.94 88 ILE A N 1
ATOM 669 C CA . ILE A 1 88 ? 6.915 -2.521 -16.717 1.00 87.94 88 ILE A CA 1
ATOM 670 C C . ILE A 1 88 ? 5.454 -2.908 -16.999 1.00 87.94 88 ILE A C 1
ATOM 672 O O . ILE A 1 88 ? 4.670 -3.083 -16.072 1.00 87.94 88 ILE A O 1
ATOM 676 N N . GLN A 1 89 ? 5.096 -3.154 -18.268 1.00 90.44 89 GLN A N 1
ATOM 677 C CA . GLN A 1 89 ? 3.752 -3.604 -18.645 1.00 90.44 89 GLN A CA 1
ATOM 678 C C . GLN A 1 89 ? 3.370 -4.929 -17.973 1.00 90.44 89 GLN A C 1
ATOM 680 O O . GLN A 1 89 ? 2.249 -5.087 -17.502 1.00 90.44 89 GLN A O 1
ATOM 685 N N . LYS A 1 90 ? 4.304 -5.885 -17.911 1.00 92.56 90 LYS A N 1
ATOM 686 C CA . LYS A 1 90 ? 4.069 -7.191 -17.282 1.00 92.56 90 LYS A CA 1
ATOM 687 C C . LYS A 1 90 ? 3.983 -7.086 -15.760 1.00 92.56 90 LYS A C 1
ATOM 689 O O . LYS A 1 90 ? 3.259 -7.871 -15.162 1.00 92.56 90 LYS A O 1
ATOM 694 N N . ILE A 1 91 ? 4.669 -6.118 -15.153 1.00 92.62 91 ILE A N 1
ATOM 695 C CA . ILE A 1 91 ? 4.586 -5.855 -13.708 1.00 92.62 91 ILE A CA 1
ATOM 696 C C . ILE A 1 91 ? 3.181 -5.367 -13.339 1.00 92.62 91 ILE A C 1
ATOM 698 O O . ILE A 1 91 ? 2.586 -5.889 -12.406 1.00 92.62 91 ILE A O 1
ATOM 702 N N . PHE A 1 92 ? 2.598 -4.460 -14.125 1.00 93.50 92 PHE A N 1
ATOM 703 C CA . PHE A 1 92 ? 1.204 -4.038 -13.936 1.00 93.50 92 PHE A CA 1
ATOM 704 C C . PHE A 1 92 ? 0.194 -5.178 -14.132 1.00 93.50 92 PHE A C 1
ATOM 706 O O . PHE A 1 92 ? -0.788 -5.255 -13.400 1.00 93.50 92 PHE A O 1
ATOM 713 N N . TYR A 1 93 ? 0.417 -6.092 -15.084 1.00 95.06 93 TYR A N 1
ATOM 714 C CA . TYR A 1 93 ? -0.441 -7.279 -15.211 1.00 95.06 93 TYR A CA 1
ATOM 715 C C . TYR A 1 93 ? -0.297 -8.236 -14.024 1.00 95.06 93 TYR A C 1
ATOM 717 O O . TYR A 1 93 ? -1.290 -8.817 -13.590 1.00 95.06 93 TYR A O 1
ATOM 725 N N . LEU A 1 94 ? 0.917 -8.386 -13.488 1.00 94.62 94 LEU A N 1
ATOM 726 C CA . LEU A 1 94 ? 1.150 -9.160 -12.274 1.00 94.62 94 LEU A CA 1
ATOM 727 C C . LEU A 1 94 ? 0.397 -8.544 -11.086 1.00 94.62 94 LEU A C 1
ATOM 729 O O . LEU A 1 94 ? -0.280 -9.272 -10.372 1.00 94.62 94 LEU A O 1
ATOM 733 N N . ASP A 1 95 ? 0.448 -7.221 -10.927 1.00 93.56 95 ASP A N 1
ATOM 734 C CA . ASP A 1 95 ? -0.285 -6.496 -9.880 1.00 93.56 95 ASP A CA 1
ATOM 735 C C . ASP A 1 95 ? -1.812 -6.586 -10.062 1.00 93.56 95 ASP A C 1
ATOM 737 O O . ASP A 1 95 ? -2.562 -6.846 -9.130 1.00 93.56 95 ASP A O 1
ATOM 741 N N . SER A 1 96 ? -2.311 -6.501 -11.295 1.00 95.38 96 SER A N 1
ATOM 742 C CA . SER A 1 96 ? -3.728 -6.769 -11.585 1.00 95.38 96 SER A CA 1
ATOM 743 C C . SER A 1 96 ? -4.150 -8.183 -11.146 1.00 95.38 96 SER A C 1
ATOM 745 O O . SER A 1 96 ? -5.229 -8.370 -10.576 1.00 95.38 96 SER A O 1
ATOM 747 N N . LEU A 1 97 ? -3.281 -9.181 -11.345 1.00 96.06 97 LEU A N 1
ATOM 748 C CA . LEU A 1 97 ? -3.539 -10.559 -10.934 1.00 96.06 97 LEU A CA 1
ATOM 749 C C . LEU A 1 97 ? -3.551 -10.727 -9.407 1.00 96.06 97 LEU A C 1
ATOM 751 O O . LEU A 1 97 ? -4.355 -11.515 -8.910 1.00 96.06 97 LEU A O 1
ATOM 755 N N . THR A 1 98 ? -2.721 -9.998 -8.652 1.00 94.25 98 THR A N 1
ATOM 756 C CA . THR A 1 98 ? -2.747 -10.067 -7.178 1.00 94.25 98 THR A CA 1
ATOM 757 C C . THR A 1 98 ? -4.083 -9.571 -6.623 1.00 94.25 98 THR A C 1
ATOM 759 O O . THR A 1 98 ? -4.626 -10.204 -5.716 1.00 94.25 98 THR A O 1
ATOM 762 N N . PHE A 1 99 ? -4.680 -8.531 -7.218 1.00 94.06 99 PHE A N 1
ATOM 763 C CA . PHE A 1 99 ? -6.030 -8.085 -6.858 1.00 94.06 99 PHE A CA 1
ATOM 764 C C . PHE A 1 99 ? -7.098 -9.139 -7.169 1.00 94.06 99 PHE A C 1
ATOM 766 O O . PHE A 1 99 ? -7.984 -9.373 -6.348 1.00 94.06 99 PHE A O 1
ATOM 773 N N . LEU A 1 100 ? -7.008 -9.831 -8.310 1.00 94.38 100 LEU A N 1
ATOM 774 C CA . LEU A 1 100 ? -7.930 -10.933 -8.621 1.00 94.38 100 LEU A CA 1
ATOM 775 C C . LEU A 1 100 ? -7.783 -12.102 -7.640 1.00 94.38 100 LEU A C 1
ATOM 777 O O . LEU A 1 100 ? -8.786 -12.672 -7.209 1.00 94.38 100 LEU A O 1
ATOM 781 N N . LEU A 1 101 ? -6.549 -12.445 -7.265 1.00 95.06 101 LEU A N 1
ATOM 782 C CA . LEU A 1 101 ? -6.279 -13.472 -6.259 1.00 95.06 101 LEU A CA 1
ATOM 783 C C . LEU A 1 101 ? -6.826 -13.067 -4.887 1.00 95.06 101 LEU A C 1
ATOM 785 O O . LEU A 1 101 ? -7.463 -13.887 -4.232 1.00 95.06 101 LEU A O 1
ATOM 789 N N . SER A 1 102 ? -6.649 -11.807 -4.480 1.00 92.81 102 SER A N 1
ATOM 790 C CA . SER A 1 102 ? -7.242 -11.259 -3.254 1.00 92.81 102 SER A CA 1
ATOM 791 C C . SER A 1 102 ? -8.768 -11.372 -3.278 1.00 92.81 102 SER A C 1
ATOM 793 O O . SER A 1 102 ? -9.361 -11.945 -2.364 1.00 92.81 102 SER A O 1
ATOM 795 N N . ALA A 1 103 ? -9.410 -10.943 -4.369 1.00 91.19 103 ALA A N 1
ATOM 796 C CA . ALA A 1 103 ? -10.855 -11.062 -4.539 1.00 91.19 103 ALA A CA 1
ATOM 797 C C . ALA A 1 103 ? -11.335 -12.521 -4.429 1.00 91.19 103 ALA A C 1
ATOM 799 O O . ALA A 1 103 ? -12.340 -12.783 -3.768 1.00 91.19 103 ALA A O 1
ATOM 800 N N . ALA A 1 104 ? -10.606 -13.469 -5.026 1.00 92.50 104 ALA A N 1
ATOM 801 C CA . ALA A 1 104 ? -10.918 -14.894 -4.950 1.00 92.50 104 ALA A CA 1
ATOM 802 C C . ALA A 1 104 ? -10.751 -15.461 -3.529 1.00 92.50 104 ALA A C 1
ATOM 804 O O . ALA A 1 104 ? -11.622 -16.192 -3.066 1.00 92.50 104 ALA A O 1
ATOM 805 N N . LEU A 1 105 ? -9.674 -15.103 -2.821 1.00 90.81 105 LEU A N 1
ATOM 806 C CA . LEU A 1 105 ? -9.435 -15.528 -1.435 1.00 90.81 105 LEU A CA 1
ATOM 807 C C . LEU A 1 105 ? -10.476 -14.962 -0.466 1.00 90.81 105 LEU A C 1
ATOM 809 O O . LEU A 1 105 ? -10.923 -15.653 0.444 1.00 90.81 105 LEU A O 1
ATOM 813 N N . ILE A 1 106 ? -10.892 -13.712 -0.665 1.00 87.12 106 ILE A N 1
ATOM 814 C CA . ILE A 1 106 ? -11.947 -13.101 0.149 1.00 87.12 106 ILE A CA 1
ATOM 815 C C . ILE A 1 106 ? -13.299 -13.747 -0.173 1.00 87.12 106 ILE A C 1
ATOM 817 O O . ILE A 1 106 ? -14.109 -13.943 0.726 1.00 87.12 106 ILE A O 1
ATOM 821 N N . PHE A 1 107 ? -13.545 -14.118 -1.433 1.00 87.69 107 PHE A N 1
ATOM 822 C CA . PHE A 1 107 ? -14.773 -14.804 -1.836 1.00 87.69 107 PHE A CA 1
ATOM 823 C C . PHE A 1 107 ? -14.901 -16.212 -1.236 1.00 87.69 107 PHE A C 1
ATOM 825 O O . PHE A 1 107 ? -16.008 -16.643 -0.925 1.00 87.69 107 PHE A O 1
ATOM 832 N N . THR A 1 108 ? -13.791 -16.932 -1.047 1.00 85.62 108 THR A N 1
ATOM 833 C CA . THR A 1 108 ? -13.804 -18.253 -0.394 1.00 85.62 108 THR A CA 1
ATOM 834 C C . THR A 1 108 ? -13.896 -18.171 1.128 1.00 85.62 108 THR A C 1
ATOM 836 O O . THR A 1 108 ? -14.131 -19.189 1.784 1.00 85.62 108 THR A O 1
ATOM 839 N N . MET A 1 109 ? -13.737 -16.979 1.706 1.00 80.75 109 MET A N 1
ATOM 840 C CA . MET A 1 109 ? -13.865 -16.771 3.138 1.00 80.75 109 MET A CA 1
ATOM 841 C C . MET A 1 109 ? -15.341 -16.855 3.544 1.00 80.75 109 MET A C 1
ATOM 843 O O . MET A 1 109 ? -16.148 -15.980 3.237 1.00 80.75 109 MET A O 1
ATOM 847 N N . SER A 1 110 ? -15.707 -17.923 4.254 1.00 59.53 110 SER A N 1
ATOM 848 C CA . SER A 1 110 ? -17.031 -18.042 4.863 1.00 59.53 110 SER A CA 1
ATOM 849 C C . SER A 1 110 ? -17.051 -17.229 6.152 1.00 59.53 110 SER A C 1
ATOM 851 O O . SER A 1 110 ? -16.522 -17.657 7.177 1.00 59.53 110 SER A O 1
ATOM 853 N N . PHE A 1 111 ? -17.648 -16.042 6.104 1.00 64.62 111 PHE A N 1
ATOM 854 C CA . PHE A 1 111 ? -17.900 -15.257 7.306 1.00 64.62 111 PHE A CA 1
ATOM 855 C C . PHE A 1 111 ? -18.995 -15.945 8.129 1.00 64.62 111 PHE A C 1
ATOM 857 O O . PHE A 1 111 ? -20.089 -16.204 7.626 1.00 64.62 111 PHE A O 1
ATOM 864 N N . ASN A 1 112 ? -18.717 -16.242 9.402 1.00 51.03 112 ASN A N 1
ATOM 865 C CA . ASN A 1 112 ? -19.765 -16.602 10.356 1.00 51.03 112 ASN A CA 1
ATOM 866 C C . ASN A 1 112 ? -20.544 -15.325 10.688 1.00 51.03 112 ASN A C 1
ATOM 868 O O . ASN A 1 112 ? -20.213 -14.576 11.604 1.00 51.03 112 ASN A O 1
ATOM 872 N N . PHE A 1 113 ? -21.567 -15.055 9.884 1.00 53.00 113 PHE A N 1
ATOM 873 C CA . PHE A 1 113 ? -22.400 -13.859 9.940 1.00 53.00 113 PHE A CA 1
ATOM 874 C C . PHE A 1 113 ? -23.361 -13.801 11.144 1.00 53.00 113 PHE A C 1
ATOM 876 O O . PHE A 1 113 ? -24.321 -13.043 11.105 1.00 53.00 113 PHE A O 1
ATOM 883 N N . GLU A 1 114 ? -23.122 -14.516 12.249 1.00 48.16 114 GLU A N 1
ATOM 884 C CA . GLU A 1 114 ? -23.932 -14.344 13.472 1.00 48.16 114 GLU A CA 1
ATOM 885 C C . GLU A 1 114 ? -23.843 -12.905 14.020 1.00 48.16 114 GLU A C 1
ATOM 887 O O . GLU A 1 114 ? -24.817 -12.384 14.563 1.00 48.16 114 GLU A O 1
ATOM 892 N N . ALA A 1 115 ? -22.716 -12.217 13.797 1.00 51.34 115 ALA A N 1
ATOM 893 C CA . AL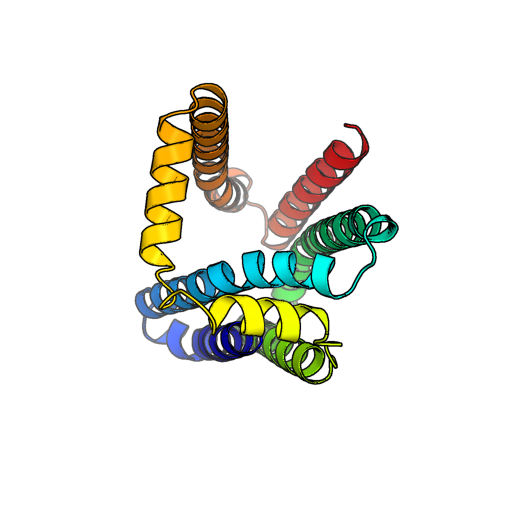A A 1 115 ? -22.559 -10.794 14.106 1.00 51.34 115 ALA A CA 1
ATOM 894 C C . ALA A 1 115 ? -23.232 -9.861 13.073 1.00 51.34 115 ALA A C 1
ATOM 896 O O . ALA A 1 115 ? -23.720 -8.791 13.437 1.00 51.34 115 ALA A O 1
ATOM 897 N N . GLU A 1 116 ? -23.311 -10.258 11.797 1.00 49.06 116 GLU A N 1
ATOM 898 C CA . GLU A 1 116 ? -24.009 -9.477 10.762 1.00 49.06 116 GLU A CA 1
ATOM 899 C C . GLU A 1 116 ? -25.526 -9.638 10.849 1.00 49.06 116 GLU A C 1
ATOM 901 O O . GLU A 1 116 ? -26.238 -8.684 10.568 1.00 49.06 116 GLU A O 1
ATOM 906 N N . ASP A 1 117 ? -26.036 -10.781 11.309 1.00 48.22 117 ASP A N 1
ATOM 907 C CA . ASP A 1 117 ? -27.469 -10.984 11.534 1.00 48.22 117 ASP A CA 1
ATOM 908 C C . ASP A 1 117 ? -27.978 -10.124 12.707 1.00 48.22 117 ASP A C 1
ATOM 910 O O . ASP A 1 117 ? -29.105 -9.636 12.677 1.00 48.22 117 ASP A O 1
ATOM 914 N N . GLN A 1 118 ? -27.128 -9.845 13.709 1.00 48.62 118 GLN A N 1
ATOM 915 C CA . GLN A 1 118 ? -27.417 -8.850 14.751 1.00 48.62 118 GLN A CA 1
ATOM 916 C C . GLN A 1 118 ? -27.272 -7.405 14.252 1.00 48.62 118 GLN A C 1
ATOM 918 O O . GLN A 1 118 ? -28.089 -6.560 14.611 1.00 48.62 118 GLN A O 1
ATOM 923 N N . ALA A 1 119 ? -26.278 -7.104 13.409 1.00 51.97 119 ALA A N 1
ATOM 924 C CA . ALA A 1 119 ? -26.132 -5.775 12.814 1.00 51.97 119 ALA A CA 1
ATOM 925 C C . ALA A 1 119 ? -27.290 -5.447 11.853 1.00 51.97 119 ALA A C 1
ATOM 927 O O . ALA A 1 119 ? -27.864 -4.369 11.951 1.00 51.97 119 ALA A O 1
ATOM 928 N N . LYS A 1 120 ? -27.702 -6.393 10.999 1.00 49.28 120 LYS A N 1
ATOM 929 C CA . LYS A 1 120 ? -28.876 -6.278 10.119 1.00 49.28 120 LYS A CA 1
ATOM 930 C C . LYS A 1 120 ? -30.180 -6.204 10.902 1.00 49.28 120 LYS A C 1
ATOM 932 O O . LYS A 1 120 ? -30.952 -5.294 10.648 1.00 49.28 120 LYS A O 1
ATOM 937 N N . LYS A 1 121 ? -30.392 -7.040 11.928 1.00 47.81 121 LYS A N 1
ATOM 938 C CA . LYS A 1 121 ? -31.586 -6.921 12.792 1.00 47.81 121 LYS A CA 1
ATOM 939 C C . LYS A 1 121 ? -31.687 -5.578 13.516 1.00 47.81 121 LYS A C 1
ATOM 941 O O . LYS A 1 121 ? -32.798 -5.118 13.748 1.00 47.81 121 LYS A O 1
ATOM 946 N N . ASN A 1 122 ? -30.562 -4.951 13.863 1.00 47.34 122 ASN A N 1
ATOM 947 C CA . ASN A 1 122 ? -30.554 -3.605 14.443 1.00 47.34 122 ASN A CA 1
ATOM 948 C C . ASN A 1 122 ? -30.741 -2.495 13.389 1.00 47.34 122 ASN A C 1
ATOM 950 O O . ASN A 1 122 ? -31.256 -1.435 13.725 1.00 47.34 122 ASN A O 1
ATOM 954 N N . LEU A 1 123 ? -30.355 -2.729 12.129 1.00 52.47 123 LEU A N 1
ATOM 955 C CA . LEU A 1 123 ? -30.579 -1.802 11.011 1.00 52.47 123 LEU A CA 1
ATOM 956 C C . LEU A 1 123 ? -32.030 -1.858 10.499 1.00 52.47 123 LEU A C 1
ATOM 958 O O . LEU A 1 123 ? -32.615 -0.821 10.202 1.00 52.47 123 LEU A O 1
ATOM 962 N N . ASP A 1 124 ? -32.634 -3.047 10.474 1.00 47.41 124 ASP A N 1
ATOM 963 C CA . ASP A 1 124 ? -33.984 -3.289 9.949 1.00 47.41 124 ASP A CA 1
ATOM 964 C C . ASP A 1 124 ? -35.107 -2.805 10.888 1.00 47.41 124 ASP A C 1
ATOM 966 O O . ASP A 1 124 ? -36.268 -2.766 10.478 1.00 47.41 124 ASP A O 1
ATOM 970 N N . MET A 1 125 ? -34.797 -2.436 12.140 1.00 49.44 125 MET A N 1
ATOM 971 C CA . MET A 1 125 ? -35.813 -2.036 13.124 1.00 49.44 125 MET A CA 1
ATOM 972 C C . MET A 1 125 ? -35.958 -0.525 13.360 1.00 49.44 125 MET A C 1
ATOM 974 O O . MET A 1 125 ? -36.983 -0.155 13.929 1.00 49.44 125 MET A O 1
ATOM 978 N N . GLU A 1 126 ? -35.054 0.363 12.907 1.00 48.62 126 GLU A N 1
ATOM 979 C CA . GLU A 1 126 ? -35.302 1.809 13.120 1.00 48.62 126 GLU A CA 1
ATOM 980 C C . GLU A 1 126 ? -34.583 2.849 12.237 1.00 48.62 126 GLU A C 1
ATOM 982 O O . GLU A 1 126 ? -34.782 4.034 12.482 1.00 48.62 126 GLU A O 1
ATOM 987 N N . ASN A 1 127 ? -33.793 2.520 11.207 1.00 47.75 127 ASN A N 1
ATOM 988 C CA . ASN A 1 127 ? -33.162 3.594 10.421 1.00 47.75 127 ASN A CA 1
ATOM 989 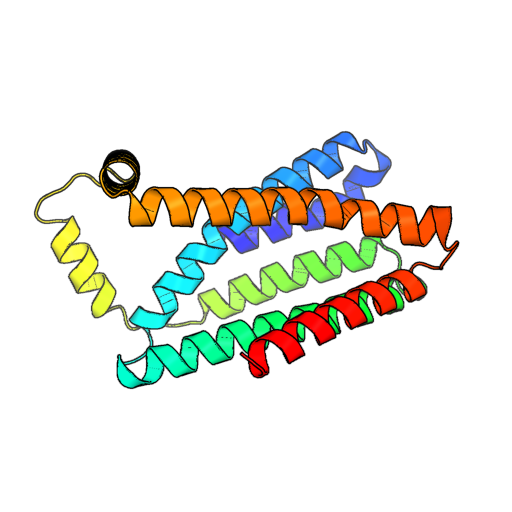C C . ASN A 1 127 ? -32.952 3.232 8.951 1.00 47.75 127 ASN A C 1
ATOM 991 O O . ASN A 1 127 ? -32.200 2.315 8.620 1.00 47.75 127 ASN A O 1
ATOM 995 N N . GLU A 1 128 ? -33.536 4.032 8.054 1.00 56.97 128 GLU A N 1
ATOM 996 C CA . GLU A 1 128 ? -32.956 4.207 6.724 1.00 56.97 128 GLU A CA 1
ATOM 997 C C . GLU A 1 128 ? -31.474 4.555 6.920 1.00 56.97 128 GLU A C 1
ATOM 999 O O . GLU A 1 128 ? -31.133 5.436 7.706 1.00 56.97 128 GLU A O 1
ATOM 1004 N N . SER A 1 129 ? -30.570 3.820 6.275 1.00 57.16 129 SER A N 1
ATOM 1005 C CA . SER A 1 129 ? -29.127 3.942 6.480 1.00 57.16 129 SER A CA 1
ATOM 1006 C C . SER A 1 129 ? -28.615 5.333 6.074 1.00 57.16 129 SER A C 1
ATOM 1008 O O . SER A 1 129 ? -28.160 5.541 4.945 1.00 57.16 129 SER A O 1
ATOM 1010 N N . HIS A 1 130 ? -28.673 6.305 6.980 1.00 74.19 130 HIS A N 1
ATOM 1011 C CA . HIS A 1 130 ? -28.188 7.659 6.756 1.00 74.19 130 HIS A CA 1
ATOM 1012 C C . HIS A 1 130 ? -26.681 7.743 7.035 1.00 74.19 130 HIS A C 1
ATOM 1014 O O . HIS A 1 130 ? -26.234 8.534 7.855 1.00 74.19 130 HIS A O 1
ATOM 1020 N N . ILE A 1 131 ? -25.871 6.982 6.287 1.00 80.94 131 ILE A N 1
ATOM 1021 C CA . ILE A 1 131 ? -24.394 6.995 6.384 1.00 80.94 131 ILE A CA 1
ATOM 1022 C C . ILE A 1 131 ? -23.854 8.433 6.351 1.00 80.94 131 ILE A C 1
ATOM 1024 O O . ILE A 1 131 ? -22.921 8.793 7.063 1.00 80.94 131 ILE A O 1
ATOM 1028 N N . PHE A 1 132 ? -24.456 9.280 5.516 1.00 85.94 132 PHE A N 1
ATOM 1029 C CA . PHE A 1 132 ? -24.068 10.679 5.405 1.00 85.94 132 PHE A CA 1
ATOM 1030 C C . PHE A 1 132 ? -24.383 11.484 6.673 1.00 85.94 132 PHE A C 1
ATOM 1032 O O . PHE A 1 132 ? -23.594 12.342 7.066 1.00 85.94 132 PHE A O 1
ATOM 1039 N N . GLN A 1 133 ? -25.507 11.194 7.329 1.00 87.12 133 GLN A N 1
ATOM 1040 C CA . GLN A 1 133 ? -25.871 11.812 8.598 1.00 87.12 133 GLN A CA 1
ATOM 1041 C C . GLN A 1 133 ? -24.936 11.346 9.716 1.00 87.12 133 GLN A C 1
ATOM 1043 O O . GLN A 1 133 ? -24.411 12.196 10.427 1.00 87.12 133 GLN A O 1
ATOM 1048 N N . ASP A 1 134 ? -24.615 10.052 9.785 1.00 85.31 134 ASP A N 1
ATOM 1049 C CA . ASP A 1 134 ? -23.647 9.510 10.749 1.00 85.31 134 ASP A CA 1
ATOM 1050 C C . ASP A 1 134 ? -22.264 10.169 10.599 1.00 85.31 134 ASP A C 1
ATOM 1052 O O . ASP A 1 134 ? -21.621 10.542 11.583 1.00 85.31 134 ASP A O 1
ATOM 1056 N N . ILE A 1 135 ? -21.812 10.386 9.355 1.00 87.00 135 ILE A N 1
ATOM 1057 C CA . ILE A 1 135 ? -20.565 11.111 9.064 1.00 87.00 135 ILE A CA 1
ATOM 1058 C C . ILE A 1 135 ? -20.643 12.556 9.573 1.00 87.00 135 ILE A C 1
ATOM 1060 O O . ILE A 1 135 ? -19.701 13.041 10.209 1.00 87.00 135 ILE A O 1
ATOM 1064 N N . ILE A 1 136 ? -21.746 13.260 9.302 1.00 90.75 136 ILE A N 1
ATOM 1065 C CA . ILE A 1 136 ? -21.939 14.647 9.749 1.00 90.75 136 ILE A CA 1
ATOM 1066 C C . ILE A 1 136 ? -21.970 14.726 11.277 1.00 90.75 136 ILE A C 1
ATOM 1068 O O . ILE A 1 136 ? -21.328 15.608 11.855 1.00 90.75 136 ILE A O 1
ATOM 1072 N N . GLU A 1 137 ? -22.680 13.816 11.937 1.00 88.50 137 GLU A N 1
ATOM 1073 C CA . GLU A 1 137 ? -22.770 13.747 13.394 1.00 88.50 137 GLU A CA 1
ATOM 1074 C C . GLU A 1 137 ? -21.404 13.450 14.022 1.00 88.50 137 GLU A C 1
ATOM 1076 O O . GLU A 1 137 ? -21.000 14.136 14.967 1.00 88.50 137 GLU A O 1
ATOM 1081 N N . GLY A 1 138 ? -20.634 12.526 13.439 1.00 87.50 138 GLY A N 1
ATOM 1082 C CA . GLY A 1 138 ? -19.256 12.242 13.839 1.00 87.50 138 GLY A CA 1
ATOM 1083 C C . GLY A 1 138 ? -18.339 13.463 13.712 1.00 87.50 138 GLY A C 1
ATOM 1084 O O . GLY A 1 138 ? -17.625 13.812 14.657 1.00 87.50 138 GLY A O 1
ATOM 1085 N N . LEU A 1 139 ? -18.400 14.183 12.587 1.00 89.81 139 LEU A N 1
ATOM 1086 C CA . LEU A 1 139 ? -17.640 15.425 12.391 1.00 89.81 139 LEU A CA 1
ATOM 1087 C C . LEU A 1 139 ? -18.061 16.521 13.379 1.00 89.81 139 LEU A C 1
ATOM 1089 O O . LEU A 1 139 ? -17.212 17.225 13.940 1.00 89.81 139 LEU A O 1
ATOM 1093 N N . ALA A 1 140 ? -19.363 16.658 13.634 1.00 90.94 140 ALA A N 1
ATOM 1094 C CA . ALA A 1 140 ? -19.888 17.596 14.618 1.00 90.94 140 ALA A CA 1
ATOM 1095 C C . ALA A 1 140 ? -19.412 17.249 16.040 1.00 90.94 140 ALA A C 1
ATOM 1097 O O . ALA A 1 140 ? -19.066 18.151 16.810 1.00 90.94 140 ALA A O 1
ATOM 1098 N N . TYR A 1 141 ? -19.340 15.961 16.381 1.00 90.00 141 TYR A N 1
ATOM 1099 C CA . TYR A 1 141 ? -18.833 15.477 17.663 1.00 90.00 141 TYR A CA 1
ATOM 1100 C C . TYR A 1 141 ? -17.338 15.765 17.847 1.00 90.00 141 TYR A C 1
ATOM 1102 O O . TYR A 1 141 ? -16.934 16.313 18.881 1.00 90.00 141 TYR A O 1
ATOM 1110 N N . ILE A 1 142 ? -16.524 15.481 16.824 1.00 91.06 142 ILE A N 1
ATOM 1111 C CA . ILE A 1 142 ? -15.089 15.796 16.827 1.00 91.06 142 ILE A CA 1
ATOM 1112 C C . ILE A 1 142 ? -14.885 17.296 17.042 1.00 91.06 142 ILE A C 1
ATOM 1114 O O . ILE A 1 142 ? -14.082 17.694 17.883 1.00 91.06 142 ILE A O 1
ATOM 1118 N N . ARG A 1 143 ? -15.662 18.139 16.349 1.00 87.75 143 ARG A N 1
ATOM 1119 C CA . ARG A 1 143 ? -15.580 19.600 16.483 1.00 87.75 143 ARG A CA 1
ATOM 1120 C C . ARG A 1 143 ? -15.953 20.100 17.883 1.00 87.75 143 ARG A C 1
ATOM 1122 O O . ARG A 1 143 ? -15.377 21.085 18.342 1.00 87.75 143 ARG A O 1
ATOM 1129 N N . LYS A 1 144 ? -16.905 19.451 18.562 1.00 91.94 144 LYS A N 1
ATOM 1130 C CA . LYS A 1 144 ? -17.300 19.800 19.939 1.00 91.94 144 LYS A CA 1
ATOM 1131 C C . LYS A 1 144 ? -16.232 19.408 20.964 1.00 91.94 144 LYS A C 1
ATOM 1133 O O . LYS A 1 144 ? -16.022 20.133 21.937 1.00 91.94 144 LYS A O 1
ATOM 1138 N N . THR A 1 145 ? -15.532 18.299 20.741 1.00 93.19 145 THR A N 1
ATOM 1139 C CA . THR A 1 145 ? -14.536 17.781 21.684 1.00 93.19 145 THR A CA 1
ATOM 1140 C C . THR A 1 145 ? -13.139 18.287 21.338 1.00 93.19 145 THR A C 1
ATOM 1142 O O . THR A 1 145 ? -12.452 17.723 20.489 1.00 93.19 145 THR A O 1
ATOM 1145 N N . LYS A 1 146 ? -12.677 19.337 22.034 1.00 89.38 146 LYS A N 1
ATOM 1146 C CA . LYS A 1 146 ? -11.396 20.013 21.736 1.00 89.38 146 LYS A CA 1
ATOM 1147 C C . LYS A 1 146 ? -10.196 19.066 21.627 1.00 89.38 146 LYS A C 1
ATOM 1149 O O . LYS A 1 146 ? -9.348 19.298 20.773 1.00 89.38 146 LYS A O 1
ATOM 1154 N N . VAL A 1 147 ? -10.127 18.022 22.457 1.00 93.88 147 VAL A N 1
ATOM 1155 C CA . VAL A 1 147 ? -9.034 17.032 22.427 1.00 93.88 147 VAL A CA 1
ATOM 1156 C C . VAL A 1 147 ? -9.038 16.239 21.118 1.00 93.88 147 VAL A C 1
ATOM 1158 O O . VAL A 1 147 ? -7.999 16.124 20.475 1.00 93.88 147 VAL A O 1
ATOM 1161 N N . LEU A 1 148 ? -10.205 15.753 20.680 1.00 91.19 148 LEU A N 1
ATOM 1162 C CA . LEU A 1 148 ? -10.335 15.022 19.417 1.00 91.19 148 LEU A CA 1
ATOM 1163 C C . LEU A 1 148 ? -10.062 15.933 18.218 1.00 91.19 148 LEU A C 1
ATOM 1165 O O . LEU A 1 148 ? -9.351 15.523 17.308 1.00 91.19 148 LEU A O 1
ATOM 1169 N N . ALA A 1 149 ? -10.566 17.171 18.231 1.00 90.81 149 ALA A N 1
ATOM 1170 C CA . ALA A 1 149 ? -10.292 18.138 17.168 1.00 90.81 149 ALA A CA 1
ATOM 1171 C C . ALA A 1 149 ? -8.790 18.436 17.022 1.00 90.81 149 ALA A C 1
ATOM 1173 O O . ALA A 1 149 ? -8.283 18.474 15.903 1.00 90.81 149 ALA A O 1
ATOM 1174 N N . HIS A 1 150 ? -8.067 18.616 18.136 1.00 92.12 150 HIS A N 1
ATOM 1175 C CA . HIS A 1 150 ? -6.616 18.834 18.103 1.00 92.12 150 HIS A CA 1
ATOM 1176 C C . HIS A 1 150 ? -5.861 17.596 17.621 1.00 92.12 150 HIS A C 1
ATOM 1178 O O . HIS A 1 150 ? -4.930 17.731 16.828 1.00 92.12 150 HIS A O 1
ATOM 1184 N N . ASN A 1 151 ? -6.259 16.403 18.069 1.00 92.25 151 ASN A N 1
ATOM 1185 C CA . ASN A 1 151 ? -5.629 15.162 17.627 1.00 92.25 151 ASN A CA 1
ATOM 1186 C C . ASN A 1 151 ? -5.836 14.955 16.117 1.00 92.25 151 ASN A C 1
ATOM 1188 O O . ASN A 1 151 ? -4.868 14.777 15.383 1.00 92.25 151 ASN A O 1
ATOM 1192 N N . LEU A 1 152 ? -7.072 15.122 15.633 1.00 92.38 152 LEU A N 1
ATOM 1193 C CA . LEU A 1 152 ? -7.383 15.042 14.207 1.00 92.38 152 LEU A CA 1
ATOM 1194 C C . LEU A 1 152 ? -6.576 16.061 13.394 1.00 92.38 152 LEU A C 1
ATOM 1196 O O . LEU A 1 152 ? -5.979 15.697 12.387 1.00 92.38 152 LEU A O 1
ATOM 1200 N N . LEU A 1 153 ? -6.515 17.321 13.839 1.00 93.44 153 LEU A N 1
ATOM 1201 C CA . LEU A 1 153 ? -5.742 18.356 13.151 1.00 93.44 153 LEU A CA 1
ATOM 1202 C C . LEU A 1 153 ? -4.251 18.000 13.091 1.00 93.44 153 LEU A C 1
ATOM 1204 O O . LEU A 1 153 ? -3.633 18.134 12.038 1.00 93.44 153 LEU A O 1
ATOM 1208 N N . THR A 1 154 ? -3.684 17.529 14.202 1.00 92.81 154 THR A N 1
ATOM 1209 C CA . THR A 1 154 ? -2.274 17.121 14.277 1.00 92.81 154 THR A CA 1
ATOM 1210 C C . THR A 1 154 ? -2.004 15.968 13.317 1.00 92.81 154 THR A C 1
ATOM 1212 O O . THR A 1 154 ? -1.053 16.019 12.542 1.00 92.81 154 THR A O 1
ATOM 1215 N N . TYR A 1 155 ? -2.885 14.969 13.303 1.00 92.19 155 TYR A N 1
ATOM 1216 C CA . TYR A 1 155 ? -2.789 13.833 12.397 1.00 92.19 155 TYR A CA 1
ATOM 1217 C C . TYR A 1 155 ? -2.873 14.266 10.925 1.00 92.19 155 TYR A C 1
ATOM 1219 O O . TYR A 1 155 ? -2.021 13.890 10.122 1.00 92.19 155 TYR A O 1
ATOM 1227 N N . CYS A 1 156 ? -3.825 15.139 10.573 1.00 92.69 156 CYS A N 1
ATOM 1228 C CA . CYS A 1 156 ? -3.933 15.698 9.226 1.00 92.69 156 CYS A CA 1
ATOM 1229 C C . CYS A 1 156 ? -2.676 16.473 8.807 1.00 92.69 156 CYS A C 1
ATOM 1231 O O . CYS A 1 156 ? -2.240 16.342 7.666 1.00 92.69 156 CYS A O 1
ATOM 1233 N N . LEU A 1 157 ? -2.082 17.265 9.706 1.00 93.81 157 LEU A N 1
ATOM 1234 C CA . LEU A 1 157 ? -0.857 18.014 9.416 1.00 93.81 157 LEU A CA 1
ATOM 1235 C C . LEU A 1 157 ? 0.337 17.087 9.180 1.00 93.81 157 LEU A C 1
ATOM 1237 O O . LEU A 1 157 ? 1.077 17.287 8.218 1.00 93.81 157 LEU A O 1
ATOM 1241 N N . VAL A 1 158 ? 0.501 16.055 10.011 1.00 91.38 158 VAL A N 1
ATOM 1242 C CA . VAL A 1 158 ? 1.556 15.047 9.830 1.00 91.38 158 VAL A CA 1
ATOM 1243 C C . VAL A 1 158 ? 1.388 14.336 8.488 1.00 91.38 158 VAL A C 1
ATOM 1245 O O . VAL A 1 158 ? 2.344 14.262 7.717 1.00 91.38 158 VAL A O 1
ATOM 1248 N N . LEU A 1 159 ? 0.170 13.888 8.164 1.00 89.94 159 LEU A N 1
ATOM 1249 C CA . LEU A 1 159 ? -0.117 13.238 6.884 1.00 89.94 159 LEU A CA 1
ATOM 1250 C C . LEU A 1 159 ? 0.123 14.161 5.687 1.00 89.94 159 LEU A C 1
ATOM 1252 O O . LEU A 1 159 ? 0.646 13.704 4.673 1.00 89.94 159 LEU A O 1
ATOM 1256 N N . LEU A 1 160 ? -0.226 15.446 5.789 1.00 90.50 160 LEU A N 1
ATOM 1257 C CA . LEU A 1 160 ? -0.001 16.424 4.724 1.00 90.50 160 LEU A CA 1
ATOM 1258 C C . LEU A 1 160 ? 1.496 16.600 4.437 1.00 90.50 160 LEU A C 1
ATOM 1260 O O . LEU A 1 160 ? 1.910 16.565 3.278 1.00 90.50 160 LEU A O 1
ATOM 1264 N N . ILE A 1 161 ? 2.304 16.754 5.490 1.00 89.56 161 ILE A N 1
ATOM 1265 C CA . ILE A 1 161 ? 3.761 16.889 5.374 1.00 89.56 161 ILE A CA 1
ATOM 1266 C C . ILE A 1 161 ? 4.356 15.616 4.764 1.00 89.56 161 ILE A C 1
ATOM 1268 O O . ILE A 1 161 ? 5.134 15.692 3.814 1.00 89.56 161 ILE A O 1
ATOM 1272 N N . PHE A 1 162 ? 3.951 14.448 5.268 1.00 85.31 162 PHE A N 1
ATOM 1273 C CA . PHE A 1 162 ? 4.451 13.159 4.792 1.00 85.31 162 PHE A CA 1
ATOM 1274 C C . PHE A 1 162 ? 4.076 12.895 3.325 1.00 85.31 162 PHE A C 1
ATOM 1276 O O . PHE A 1 162 ? 4.921 12.483 2.531 1.00 85.31 162 PHE A O 1
ATOM 1283 N N . SER A 1 163 ? 2.840 13.221 2.933 1.00 84.75 163 SER A N 1
ATOM 1284 C CA . SER A 1 163 ? 2.352 13.066 1.554 1.00 84.75 163 SER A CA 1
ATOM 1285 C C . SER A 1 163 ? 3.095 13.963 0.564 1.00 84.75 163 SER A C 1
ATOM 1287 O O . SER A 1 163 ? 3.309 13.565 -0.576 1.00 84.75 163 SER A O 1
ATOM 1289 N N . GLY A 1 164 ? 3.506 15.165 0.984 1.00 84.62 164 GLY A N 1
ATOM 1290 C CA . GLY A 1 164 ? 4.350 16.039 0.167 1.00 84.62 164 GLY A CA 1
ATOM 1291 C C . GLY A 1 164 ? 5.791 15.536 0.063 1.00 84.62 164 GLY A C 1
ATOM 1292 O O . GLY A 1 164 ? 6.413 15.669 -0.985 1.00 84.62 164 GLY A O 1
ATOM 1293 N N . PHE A 1 165 ? 6.316 14.928 1.126 1.00 85.81 165 PHE A N 1
ATOM 1294 C CA . PHE A 1 165 ? 7.687 14.422 1.167 1.00 85.81 165 PHE A CA 1
ATOM 1295 C C . PHE A 1 165 ? 7.896 13.174 0.297 1.00 85.81 165 PHE A C 1
ATOM 1297 O O . PHE A 1 165 ? 8.924 13.059 -0.370 1.00 85.81 165 PHE A O 1
ATOM 1304 N N . ASN A 1 166 ? 6.913 12.271 0.257 1.00 82.44 166 ASN A N 1
ATOM 1305 C CA . ASN A 1 166 ? 7.006 10.998 -0.460 1.00 82.44 166 ASN A CA 1
ATOM 1306 C C . ASN A 1 166 ? 7.412 11.136 -1.953 1.00 82.44 166 ASN A C 1
ATOM 1308 O O . ASN A 1 166 ? 8.433 10.569 -2.330 1.00 82.44 166 ASN A O 1
ATOM 1312 N N . PRO A 1 167 ? 6.756 11.948 -2.809 1.00 85.00 167 PRO A N 1
ATOM 1313 C CA . PRO A 1 167 ? 7.182 12.113 -4.205 1.00 85.00 167 PRO A CA 1
ATOM 1314 C C . PRO A 1 167 ? 8.518 12.859 -4.356 1.00 85.00 167 PRO A C 1
ATOM 1316 O O . PRO A 1 167 ? 9.228 12.664 -5.344 1.00 85.00 167 PRO A O 1
ATOM 1319 N N . LEU A 1 168 ? 8.891 13.705 -3.388 1.00 87.19 168 LEU A N 1
ATOM 1320 C CA . LEU A 1 168 ? 10.172 14.418 -3.404 1.00 87.19 168 LEU A CA 1
ATOM 1321 C C . LEU A 1 168 ? 11.358 13.460 -3.249 1.00 87.19 168 LEU A C 1
ATOM 1323 O O . LEU A 1 168 ? 12.409 13.722 -3.834 1.00 87.19 168 LEU A O 1
ATOM 1327 N N . ILE A 1 169 ? 11.191 12.346 -2.526 1.00 85.38 169 ILE A N 1
ATOM 1328 C CA . ILE A 1 169 ? 12.212 11.292 -2.434 1.00 85.38 169 ILE A CA 1
ATOM 1329 C C . ILE A 1 169 ? 12.552 10.744 -3.823 1.00 85.38 169 ILE A C 1
ATOM 1331 O O . ILE A 1 169 ? 13.732 10.594 -4.132 1.00 85.38 169 ILE A O 1
ATOM 1335 N N . PHE A 1 170 ? 11.557 10.507 -4.684 1.00 84.50 170 PHE A N 1
ATOM 1336 C CA . PHE A 1 170 ? 11.783 9.986 -6.037 1.00 84.50 170 PHE A CA 1
ATOM 1337 C C . PHE A 1 170 ? 12.628 10.952 -6.876 1.00 84.50 170 PHE A C 1
ATOM 1339 O O . PHE A 1 170 ? 13.607 10.537 -7.497 1.00 84.50 170 PHE A O 1
ATOM 1346 N N . VAL A 1 171 ? 12.288 12.245 -6.847 1.00 85.88 171 VAL A N 1
ATOM 1347 C CA . VAL A 1 171 ? 13.042 13.300 -7.549 1.00 85.88 171 VAL A CA 1
ATOM 1348 C C . VAL A 1 171 ? 14.449 13.434 -6.969 1.00 85.88 171 VAL A C 1
ATOM 1350 O O . VAL A 1 171 ? 15.428 13.484 -7.706 1.00 85.88 171 VAL A O 1
ATOM 1353 N N . TYR A 1 172 ? 14.590 13.438 -5.645 1.00 87.00 172 TYR A N 1
ATOM 1354 C CA . TYR A 1 172 ? 15.896 13.519 -4.996 1.00 87.00 172 TYR A CA 1
ATOM 1355 C C . TYR A 1 172 ? 16.785 12.316 -5.345 1.00 87.00 172 TYR A C 1
ATOM 1357 O O . TYR A 1 172 ? 17.952 12.482 -5.702 1.00 87.00 172 TYR A O 1
ATOM 1365 N N . ALA A 1 173 ? 16.235 11.105 -5.305 1.00 86.06 173 ALA A N 1
ATOM 1366 C CA . ALA A 1 173 ? 16.952 9.882 -5.629 1.00 86.06 173 ALA A CA 1
ATOM 1367 C C . ALA A 1 173 ? 17.417 9.855 -7.095 1.00 86.06 173 ALA A C 1
ATOM 1369 O O . ALA A 1 173 ? 18.592 9.590 -7.369 1.00 86.06 173 ALA A O 1
ATOM 1370 N N . LEU A 1 174 ? 16.521 10.150 -8.038 1.00 84.94 174 LEU A N 1
ATOM 1371 C CA . LEU A 1 174 ? 16.814 10.027 -9.467 1.00 84.94 174 LEU A CA 1
ATOM 1372 C C . LEU A 1 174 ? 17.575 11.239 -10.024 1.00 84.94 174 LEU A C 1
ATOM 1374 O O . LEU A 1 174 ? 18.546 11.051 -10.757 1.00 84.94 174 LEU A O 1
ATOM 1378 N N . ASP A 1 175 ? 17.214 12.463 -9.635 1.00 86.44 175 ASP A N 1
ATOM 1379 C CA . ASP A 1 175 ? 17.793 13.678 -10.224 1.00 86.44 175 ASP A CA 1
ATOM 1380 C C . ASP A 1 175 ? 19.007 14.193 -9.439 1.00 86.44 175 ASP A C 1
ATOM 1382 O O . ASP A 1 175 ? 19.971 14.681 -10.037 1.00 86.44 175 ASP A O 1
ATOM 1386 N N . THR A 1 176 ? 18.999 14.076 -8.103 1.00 87.50 176 THR A N 1
ATOM 1387 C CA . THR A 1 176 ? 20.091 14.594 -7.253 1.00 87.50 176 THR A CA 1
ATOM 1388 C C . THR A 1 176 ? 21.145 13.530 -6.964 1.00 87.50 176 THR A C 1
ATOM 1390 O O . THR A 1 176 ? 22.326 13.741 -7.239 1.00 87.50 176 THR A O 1
ATOM 1393 N N . LEU A 1 177 ? 20.734 12.370 -6.443 1.00 86.38 177 LEU A N 1
ATOM 1394 C CA . LEU A 1 177 ? 21.642 11.255 -6.152 1.00 86.38 177 LEU A CA 1
ATOM 1395 C C . LEU A 1 177 ? 22.063 10.490 -7.417 1.00 86.38 177 LEU A C 1
ATOM 1397 O O . LEU A 1 177 ? 23.018 9.716 -7.357 1.00 86.38 177 LEU A O 1
ATOM 1401 N N . LYS A 1 178 ? 21.379 10.711 -8.553 1.00 86.50 178 LYS A N 1
ATOM 1402 C CA . LYS A 1 178 ? 21.604 10.012 -9.834 1.00 86.50 178 LYS A CA 1
ATOM 1403 C C . LYS A 1 178 ? 21.603 8.492 -9.682 1.00 86.50 178 LYS A C 1
ATOM 1405 O O . LYS A 1 178 ? 22.366 7.784 -10.342 1.00 86.50 178 LYS A O 1
ATOM 1410 N N . THR A 1 179 ? 20.778 7.997 -8.766 1.00 84.94 179 THR A N 1
ATOM 1411 C CA . THR A 1 179 ? 20.693 6.572 -8.473 1.00 84.94 179 THR A CA 1
ATOM 1412 C C . THR A 1 179 ? 19.840 5.854 -9.517 1.00 84.94 179 THR A C 1
ATOM 1414 O O . THR A 1 179 ? 19.045 6.469 -10.226 1.00 84.94 179 THR A O 1
ATOM 1417 N N . SER A 1 180 ? 20.009 4.539 -9.640 1.00 84.75 180 SER A N 1
ATOM 1418 C CA . SER A 1 180 ? 19.158 3.719 -10.506 1.00 84.75 180 SER A CA 1
ATOM 1419 C C . SER A 1 180 ? 17.821 3.406 -9.825 1.00 84.75 180 SER A C 1
ATOM 1421 O O . SER A 1 180 ? 17.663 3.573 -8.616 1.00 84.75 180 SER A O 1
ATOM 1423 N N . THR A 1 181 ? 16.858 2.869 -10.573 1.00 80.31 181 THR A N 1
ATOM 1424 C CA . THR A 1 181 ? 15.585 2.365 -10.018 1.00 80.31 181 THR A CA 1
ATOM 1425 C C . THR A 1 181 ? 15.783 1.330 -8.904 1.00 80.31 181 THR A C 1
ATOM 1427 O O . THR A 1 181 ? 14.984 1.270 -7.973 1.00 80.31 181 THR A O 1
ATOM 1430 N N . VAL A 1 182 ? 16.879 0.565 -8.943 1.00 83.62 182 VAL A N 1
ATOM 1431 C CA . VAL A 1 182 ? 17.270 -0.351 -7.859 1.00 83.62 182 VAL A CA 1
ATOM 1432 C C . VAL A 1 182 ? 17.679 0.415 -6.609 1.00 83.62 182 VAL A C 1
ATOM 1434 O O . VAL A 1 182 ? 17.252 0.068 -5.513 1.00 83.62 182 VAL A O 1
ATOM 1437 N N . GLY A 1 183 ? 18.493 1.461 -6.758 1.00 85.00 183 GLY A N 1
ATOM 1438 C CA . GLY A 1 183 ? 18.914 2.283 -5.627 1.00 85.00 183 GLY A CA 1
ATOM 1439 C C . GLY A 1 183 ? 17.741 3.001 -4.960 1.00 85.00 183 GLY A C 1
ATOM 1440 O O . GLY A 1 183 ? 17.714 3.099 -3.737 1.00 85.00 183 GLY A O 1
ATOM 1441 N N . LEU A 1 184 ? 16.740 3.415 -5.742 1.00 86.56 184 LEU A N 1
ATOM 1442 C CA . LEU A 1 184 ? 15.470 3.926 -5.224 1.00 86.56 184 LEU A CA 1
ATOM 1443 C C . LEU A 1 184 ? 14.695 2.847 -4.447 1.00 86.56 184 LEU A C 1
ATOM 1445 O O . LEU A 1 184 ? 14.255 3.106 -3.333 1.00 86.56 184 LEU A O 1
ATOM 1449 N N . GLY A 1 185 ? 14.589 1.624 -4.980 1.00 87.00 185 GLY A N 1
ATOM 1450 C CA . GLY A 1 185 ? 13.957 0.507 -4.264 1.00 87.00 185 GLY A CA 1
ATOM 1451 C C . GLY A 1 185 ? 14.658 0.161 -2.944 1.00 87.00 185 GLY A C 1
ATOM 1452 O O . GLY A 1 185 ? 13.995 -0.102 -1.945 1.00 87.00 185 GLY A O 1
ATOM 1453 N N . ILE A 1 186 ? 15.995 0.221 -2.906 1.00 87.50 186 ILE A N 1
ATOM 1454 C CA . ILE A 1 186 ? 16.788 0.036 -1.678 1.00 87.50 186 ILE A CA 1
ATOM 1455 C C . ILE A 1 186 ? 16.541 1.176 -0.682 1.00 87.50 186 ILE A C 1
ATOM 1457 O O . ILE A 1 186 ? 16.445 0.920 0.520 1.00 87.50 186 ILE A O 1
ATOM 1461 N N . LEU A 1 187 ? 16.442 2.421 -1.158 1.00 89.44 187 LEU A N 1
ATOM 1462 C CA . LEU A 1 187 ? 16.174 3.587 -0.316 1.00 89.44 187 LEU A CA 1
ATOM 1463 C C . LEU A 1 187 ? 14.807 3.467 0.374 1.00 89.44 187 LEU A C 1
ATOM 1465 O O . LEU A 1 187 ? 14.732 3.592 1.594 1.00 89.44 187 LEU A O 1
ATOM 1469 N N . GLU A 1 188 ? 13.764 3.149 -0.391 1.00 88.75 188 GLU A N 1
ATOM 1470 C CA . GLU A 1 188 ? 12.403 2.947 0.124 1.00 88.75 188 GLU A CA 1
ATOM 1471 C C . GLU A 1 188 ? 12.321 1.736 1.065 1.00 88.75 188 GLU A C 1
ATOM 1473 O O . GLU A 1 188 ? 11.765 1.826 2.159 1.00 88.75 188 GLU A O 1
ATOM 1478 N N . ALA A 1 189 ? 12.970 0.619 0.719 1.00 89.25 189 ALA A N 1
ATOM 1479 C CA . ALA A 1 189 ? 13.044 -0.539 1.611 1.00 89.25 189 ALA A CA 1
ATOM 1480 C C . ALA A 1 189 ? 13.751 -0.201 2.937 1.00 89.25 189 ALA A C 1
ATOM 1482 O O . ALA A 1 189 ? 13.320 -0.640 4.002 1.00 89.25 189 ALA A O 1
ATOM 1483 N N . SER A 1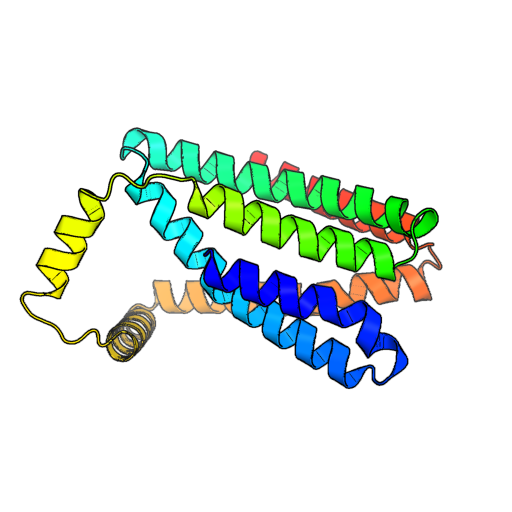 190 ? 14.809 0.615 2.896 1.00 89.62 190 SER A N 1
ATOM 1484 C CA . SER A 1 190 ? 15.517 1.073 4.100 1.00 89.62 190 SER A CA 1
ATOM 1485 C C . SER A 1 190 ? 14.637 1.981 4.966 1.00 89.62 190 SER A C 1
ATOM 1487 O O . SER A 1 190 ? 14.650 1.856 6.192 1.00 89.62 190 SER A O 1
ATOM 1489 N N . ALA A 1 191 ? 13.843 2.860 4.344 1.00 88.38 191 ALA A N 1
ATOM 1490 C CA . ALA A 1 191 ? 12.868 3.694 5.043 1.00 88.38 191 ALA A CA 1
ATOM 1491 C C . ALA A 1 191 ? 11.789 2.840 5.733 1.00 88.38 191 ALA A C 1
ATOM 1493 O O . ALA A 1 191 ? 11.531 3.027 6.923 1.00 88.38 191 ALA A O 1
ATOM 1494 N N . ALA A 1 192 ? 11.242 1.842 5.033 1.00 87.19 192 ALA A N 1
ATOM 1495 C CA . ALA A 1 192 ? 10.251 0.913 5.578 1.00 87.19 192 ALA A CA 1
ATOM 1496 C C . ALA A 1 192 ? 10.801 0.070 6.751 1.00 87.19 192 ALA A C 1
ATOM 1498 O O . ALA A 1 192 ? 10.112 -0.144 7.754 1.00 87.19 192 ALA A O 1
ATOM 1499 N N . VAL A 1 193 ? 12.073 -0.350 6.691 1.00 89.75 193 VAL A N 1
ATOM 1500 C CA . VAL A 1 193 ? 12.755 -1.000 7.829 1.00 89.75 193 VAL A CA 1
ATOM 1501 C C . VAL A 1 193 ? 12.843 -0.049 9.023 1.00 89.75 193 VAL A C 1
ATOM 1503 O O . VAL A 1 193 ? 12.553 -0.459 10.145 1.00 89.75 193 VAL A O 1
ATOM 1506 N N . GLY A 1 194 ? 13.191 1.221 8.798 1.00 88.69 194 GLY A N 1
ATOM 1507 C CA . GLY A 1 194 ? 13.224 2.241 9.848 1.00 88.69 194 GLY A CA 1
ATOM 1508 C C . GLY A 1 194 ? 11.867 2.436 10.531 1.00 88.69 194 GLY A C 1
ATOM 1509 O O . GLY A 1 194 ? 11.804 2.451 11.761 1.00 88.69 194 GLY A O 1
ATOM 1510 N N . ILE A 1 195 ? 10.785 2.508 9.747 1.00 86.31 195 ILE A N 1
ATOM 1511 C CA . ILE A 1 195 ? 9.403 2.584 10.254 1.00 86.31 195 ILE A CA 1
ATOM 1512 C C . ILE A 1 195 ? 9.083 1.358 11.114 1.00 86.31 195 ILE A C 1
ATOM 1514 O O . ILE A 1 195 ? 8.593 1.496 12.233 1.00 86.31 195 ILE A O 1
ATOM 1518 N N . THR A 1 196 ? 9.424 0.162 10.633 1.00 85.12 196 THR A N 1
ATOM 1519 C CA . THR A 1 196 ? 9.146 -1.097 11.341 1.00 85.12 196 THR A CA 1
ATOM 1520 C C . THR A 1 196 ? 9.912 -1.196 12.659 1.00 85.12 196 THR A C 1
ATOM 1522 O O . THR A 1 196 ? 9.332 -1.532 13.688 1.00 85.12 196 THR A O 1
ATOM 1525 N N . VAL A 1 197 ? 11.206 -0.865 12.661 1.00 88.50 197 VAL A N 1
ATOM 1526 C CA . VAL A 1 197 ? 12.026 -0.860 13.883 1.00 88.50 197 VAL A CA 1
ATOM 1527 C C . VAL A 1 197 ? 11.510 0.181 14.876 1.00 88.50 197 VAL A C 1
ATOM 1529 O O . VAL A 1 197 ? 11.398 -0.119 16.062 1.00 88.50 197 VAL A O 1
ATOM 1532 N N . GLY A 1 198 ? 11.145 1.376 14.400 1.00 85.62 198 GLY A N 1
ATOM 1533 C CA . GLY A 1 198 ? 10.535 2.414 15.232 1.00 85.62 198 GLY A CA 1
ATOM 1534 C C . GLY A 1 198 ? 9.210 1.967 15.851 1.00 85.62 198 GLY A C 1
ATOM 1535 O O . GLY A 1 198 ? 8.995 2.182 17.038 1.00 85.62 198 GLY A O 1
ATOM 1536 N N . SER A 1 199 ? 8.367 1.278 15.077 1.00 81.31 199 SER A N 1
ATOM 1537 C CA . SER A 1 199 ? 7.088 0.736 15.547 1.00 81.31 199 SER A CA 1
ATOM 1538 C C . SER A 1 199 ? 7.237 -0.359 16.606 1.00 81.31 199 SER A C 1
ATOM 1540 O O . SER A 1 199 ? 6.316 -0.542 17.389 1.00 81.31 199 SER A O 1
ATOM 1542 N N . ILE A 1 200 ? 8.344 -1.109 16.616 1.00 80.50 200 ILE A N 1
ATOM 1543 C CA . ILE A 1 200 ? 8.614 -2.139 17.636 1.00 80.50 200 ILE A CA 1
ATOM 1544 C C . ILE A 1 200 ? 9.224 -1.518 18.904 1.00 80.50 200 ILE A C 1
ATOM 1546 O O . ILE A 1 200 ? 9.083 -2.069 19.994 1.00 80.50 200 ILE A O 1
ATOM 1550 N N . ALA A 1 201 ? 9.948 -0.404 18.765 1.00 80.94 201 ALA A N 1
ATOM 1551 C CA . ALA A 1 201 ? 10.679 0.229 19.860 1.00 80.94 201 ALA A CA 1
ATOM 1552 C C . ALA A 1 201 ? 9.822 1.143 20.759 1.00 80.94 201 ALA A C 1
ATOM 1554 O O . ALA A 1 201 ? 10.267 1.467 21.862 1.00 80.94 201 ALA A O 1
ATOM 1555 N N . ILE A 1 202 ? 8.649 1.579 20.285 1.00 66.81 202 ILE A N 1
ATOM 1556 C CA . ILE A 1 202 ? 7.690 2.453 20.990 1.00 66.81 202 ILE A CA 1
ATOM 1557 C C . ILE A 1 202 ? 6.542 1.607 21.540 1.00 66.81 202 ILE A C 1
ATOM 1559 O O . ILE A 1 202 ? 6.159 1.847 22.708 1.00 66.81 202 ILE A O 1
#